Protein AF-A0A9E5MA92-F1 (afdb_monomer)

Solvent-accessible surface area (backbone atoms only — not comparable to full-atom values): 10654 Å² total; per-residue (Å²): 137,89,50,73,67,60,51,50,50,45,48,39,52,67,73,55,72,47,85,94,58,84,74,48,73,71,55,41,49,52,39,47,37,58,28,19,48,68,62,69,54,54,72,69,60,48,54,54,46,32,70,74,36,80,44,74,68,32,51,38,48,42,46,17,34,58,11,20,35,74,45,65,68,28,37,53,52,14,50,45,49,47,77,70,50,82,90,60,53,72,66,50,32,49,21,16,45,58,12,44,65,41,77,94,49,42,86,69,46,65,85,47,52,63,56,49,68,70,42,46,65,57,38,55,75,73,44,55,71,72,60,22,51,53,50,54,67,66,63,49,67,75,76,55,73,48,74,67,52,51,50,51,53,51,50,37,49,70,48,86,39,52,85,44,59,69,67,63,45,48,55,54,50,56,54,47,52,52,45,53,52,52,50,57,48,56,77,70,67,124

Mean predicted aligned error: 3.14 Å

pLDDT: mean 96.28, std 4.54, range [57.25, 98.81]

Sequence (190 aa):
AHTKEQGAEIRNLLDGKFQGLKIDADLRWHLILCLVERGMSSRAEIDAELERDNTLTGALSHERCIAAFPTLEAKEAAFKKATEDESITNWSRLSAIQGYNRPIQRHLHEGFVDRYFDLILETYNTKSYEVSTSIIDLLYPSYLISTQTLAKTDAWLNGPGKDSHPTLRRHILEAKDSLERALRVRAIDK

Foldseek 3Di:
DLDVVVLVVLVCVLVVVDPPDDCDLVNNLVSLLVCQLSVNDDLVVLVVSCVVVVDPVSVLSSLLSQLNHLDLVSLVVLLCCLQPDPPDDLSSNLSSLNSNDDLVSLVSCPVCLVVLLVRLQVLCVPDDPSSSCSSNQSSQSLSPLDPVSLVSLVCSCVPVVVPGDPVSSVSSVVSSVSSVVVNVVVVVVD

Radius of gyration: 18.38 Å; Cα contacts (8 Å, |Δi|>4): 194; chains: 1; bounding box: 41×46×53 Å

Structure (mmCIF, N/CA/C/O backbone):
data_AF-A0A9E5MA92-F1
#
_entry.id   AF-A0A9E5MA92-F1
#
loop_
_atom_site.group_PDB
_atom_site.id
_atom_site.type_symbol
_atom_site.label_atom_id
_atom_site.label_alt_id
_atom_site.label_comp_id
_atom_site.label_asym_id
_atom_site.label_entity_id
_atom_site.label_seq_id
_atom_site.pdbx_PDB_ins_code
_atom_site.Cartn_x
_atom_site.Cartn_y
_atom_site.Cartn_z
_atom_site.occupancy
_atom_site.B_iso_or_equiv
_atom_site.auth_seq_id
_atom_site.auth_comp_id
_atom_site.auth_asym_id
_atom_site.auth_atom_id
_atom_site.pdbx_PDB_model_num
ATOM 1 N N . ALA A 1 1 ? -10.621 -17.092 6.581 1.00 59.62 1 ALA A N 1
ATOM 2 C CA . ALA A 1 1 ? -10.371 -15.863 7.364 1.00 59.62 1 ALA A CA 1
ATOM 3 C C . ALA A 1 1 ? -11.079 -14.709 6.661 1.00 59.62 1 ALA A C 1
ATOM 5 O O . ALA A 1 1 ? -11.164 -14.777 5.444 1.00 59.62 1 ALA A O 1
ATOM 6 N N . HIS A 1 2 ? -11.586 -13.703 7.378 1.00 81.38 2 HIS A N 1
ATOM 7 C CA . HIS A 1 2 ? -12.357 -12.546 6.870 1.00 81.38 2 HIS A CA 1
ATOM 8 C C . HIS A 1 2 ? -13.875 -12.765 6.703 1.00 81.38 2 HIS A C 1
ATOM 10 O O . HIS A 1 2 ? -14.468 -12.276 5.747 1.00 81.38 2 HIS A O 1
ATOM 16 N N . THR A 1 3 ? -14.520 -13.486 7.627 1.00 90.50 3 THR A N 1
ATOM 17 C CA . THR A 1 3 ? -15.993 -13.609 7.620 1.00 90.50 3 THR A CA 1
ATOM 18 C C . THR A 1 3 ? -16.678 -12.367 8.209 1.00 90.50 3 THR A C 1
ATOM 20 O O . THR A 1 3 ? -16.038 -11.559 8.890 1.00 90.50 3 THR A O 1
ATOM 23 N N . LYS A 1 4 ? -17.990 -12.216 7.971 1.00 92.00 4 LYS A N 1
ATOM 24 C CA . LYS A 1 4 ? -18.786 -11.113 8.541 1.00 92.00 4 LYS A CA 1
ATOM 25 C C . LYS A 1 4 ? -18.813 -11.167 10.068 1.00 92.00 4 LYS A C 1
ATOM 27 O O . LYS A 1 4 ? -18.731 -10.127 10.713 1.00 92.00 4 LYS A O 1
ATOM 32 N N . GLU A 1 5 ? -18.860 -12.368 10.636 1.00 94.44 5 GLU A N 1
ATOM 33 C CA . GLU A 1 5 ? -18.849 -12.612 12.081 1.00 94.44 5 GLU A CA 1
ATOM 34 C C . GLU A 1 5 ? -17.530 -12.132 12.693 1.00 94.44 5 GLU A C 1
ATOM 36 O O . GLU A 1 5 ? -17.531 -11.402 13.678 1.00 94.44 5 GLU A O 1
ATOM 41 N N . GLN A 1 6 ? -16.395 -12.438 12.052 1.00 93.50 6 GLN A N 1
ATOM 42 C CA . GLN A 1 6 ? -15.091 -11.928 12.490 1.00 93.50 6 GLN A CA 1
ATOM 43 C C . GLN A 1 6 ? -15.022 -10.395 12.418 1.00 93.50 6 GLN A C 1
ATOM 45 O O . GLN A 1 6 ? -14.416 -9.764 13.279 1.00 93.50 6 GLN A O 1
ATOM 50 N N . GLY A 1 7 ? -15.650 -9.781 11.413 1.00 95.25 7 GLY A N 1
ATOM 51 C CA . GLY A 1 7 ? -15.777 -8.326 11.331 1.00 95.25 7 GLY A CA 1
ATOM 52 C C . GLY A 1 7 ? -16.636 -7.723 12.447 1.00 95.25 7 GLY A C 1
ATOM 53 O O . GLY A 1 7 ? -16.293 -6.670 12.981 1.00 95.25 7 GLY A O 1
ATOM 54 N N . ALA A 1 8 ? -17.710 -8.408 12.848 1.00 95.44 8 ALA A N 1
ATOM 55 C CA . ALA A 1 8 ? -18.528 -8.008 13.991 1.00 95.44 8 ALA A CA 1
ATOM 56 C C . ALA A 1 8 ? -17.744 -8.078 15.314 1.00 95.44 8 ALA A C 1
ATOM 58 O O . ALA A 1 8 ? -17.890 -7.192 16.153 1.00 95.44 8 ALA A O 1
ATOM 59 N N . GLU A 1 9 ? -16.846 -9.052 15.480 1.00 95.88 9 GLU A N 1
ATOM 60 C CA . GLU A 1 9 ? -15.965 -9.097 16.656 1.00 95.88 9 GLU A CA 1
ATOM 61 C C . GLU A 1 9 ? -14.956 -7.942 16.690 1.00 95.88 9 GLU A C 1
ATOM 63 O O . GLU A 1 9 ? -14.737 -7.339 17.740 1.00 95.88 9 GLU A O 1
ATOM 68 N N . ILE A 1 10 ? -14.398 -7.551 15.538 1.00 96.38 10 ILE A N 1
ATOM 69 C CA . ILE A 1 10 ? -13.540 -6.355 15.442 1.00 96.38 10 ILE A CA 1
ATOM 70 C C . ILE A 1 10 ? -14.326 -5.099 15.840 1.00 96.38 10 ILE A C 1
ATOM 72 O O . ILE A 1 10 ? -13.809 -4.237 16.550 1.00 96.38 10 ILE A O 1
ATOM 76 N N . ARG A 1 11 ? -15.598 -5.010 15.434 1.00 96.88 11 ARG A N 1
ATOM 77 C CA . ARG A 1 11 ? -16.495 -3.928 15.852 1.00 96.88 11 ARG A CA 1
ATOM 78 C C . ARG A 1 11 ? -16.720 -3.936 17.366 1.00 96.88 11 ARG A C 1
ATOM 80 O O . ARG A 1 11 ? -16.572 -2.900 17.999 1.00 96.88 11 ARG A O 1
ATOM 87 N N . ASN A 1 12 ? -16.995 -5.100 17.956 1.00 96.19 12 ASN A N 1
ATOM 88 C CA . ASN A 1 12 ? -17.155 -5.240 19.406 1.00 96.19 12 ASN A CA 1
ATOM 89 C C . ASN A 1 12 ? -15.900 -4.797 20.181 1.00 96.19 12 ASN A C 1
ATOM 91 O O . ASN A 1 12 ? -16.028 -4.177 21.239 1.00 96.19 12 ASN A O 1
ATOM 95 N N . LEU A 1 13 ? -14.703 -5.084 19.654 1.00 96.31 13 LEU A N 1
ATOM 96 C CA . LEU A 1 13 ? -13.438 -4.589 20.206 1.00 96.31 13 LEU A CA 1
ATOM 97 C C . LEU A 1 13 ? -13.363 -3.058 20.147 1.00 96.31 13 LEU A C 1
ATOM 99 O O . LEU A 1 13 ? -13.080 -2.431 21.165 1.00 96.31 13 LEU A O 1
ATOM 103 N N . LEU A 1 14 ? -13.660 -2.453 18.992 1.00 96.56 14 LEU A N 1
ATOM 104 C CA . LEU A 1 14 ? -13.622 -0.994 18.808 1.00 96.56 14 LEU A CA 1
ATOM 105 C C . LEU A 1 14 ? -14.617 -0.258 19.720 1.00 96.56 14 LEU A C 1
ATOM 107 O O . LEU A 1 14 ? -14.306 0.815 20.246 1.00 96.56 14 LEU A O 1
ATOM 111 N N . ASP A 1 15 ? -15.787 -0.861 19.926 1.00 95.00 15 ASP A N 1
ATOM 112 C CA . ASP A 1 15 ? -16.856 -0.354 20.788 1.00 95.00 15 ASP A CA 1
ATOM 113 C C . ASP A 1 15 ? -16.550 -0.546 22.289 1.00 95.00 15 ASP A C 1
ATOM 115 O O . ASP A 1 15 ? -17.358 -0.171 23.139 1.00 95.00 15 ASP A O 1
ATOM 119 N N . GLY A 1 16 ? -15.403 -1.142 22.641 1.00 92.69 16 GLY A N 1
ATOM 120 C CA . GLY A 1 16 ? -14.973 -1.325 24.028 1.00 92.69 16 GLY A CA 1
ATOM 121 C C . GLY A 1 16 ? -15.774 -2.377 24.801 1.00 92.69 16 GLY A C 1
ATOM 122 O O . GLY A 1 16 ? -15.838 -2.319 26.027 1.00 92.69 16 GLY A O 1
ATOM 123 N N . LYS A 1 17 ? -16.394 -3.349 24.115 1.00 91.75 17 LYS A N 1
ATOM 124 C CA . LYS A 1 17 ? -17.221 -4.389 24.764 1.00 91.75 17 LYS A CA 1
ATOM 125 C C . LYS A 1 17 ? -16.405 -5.457 25.503 1.00 91.75 17 LYS A C 1
ATOM 127 O O . LYS A 1 17 ? -16.972 -6.244 26.257 1.00 91.75 17 LYS A O 1
ATOM 132 N N . PHE A 1 18 ? -15.088 -5.492 25.304 1.00 90.62 18 PHE A N 1
ATOM 133 C CA . PHE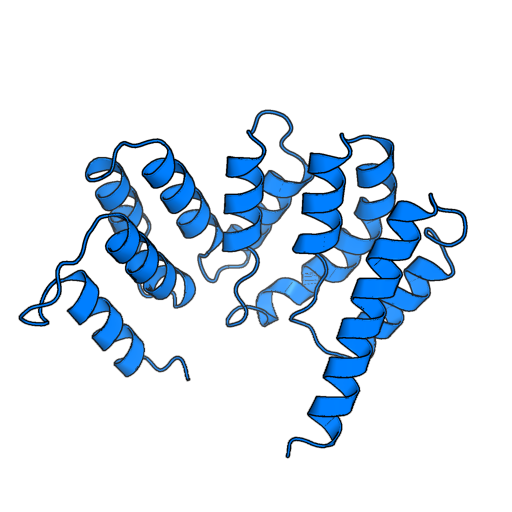 A 1 18 ? -14.190 -6.437 25.963 1.00 90.62 18 PHE A CA 1
ATOM 134 C C . PHE A 1 18 ? -13.657 -5.858 27.273 1.00 90.62 18 PHE A C 1
ATOM 136 O O . PHE A 1 18 ? -12.884 -4.900 27.286 1.00 90.62 18 PHE A O 1
ATOM 143 N N . GLN A 1 19 ? -14.066 -6.460 28.389 1.00 90.56 19 GLN A N 1
ATOM 144 C CA . GLN A 1 19 ? -13.635 -6.029 29.716 1.00 90.56 19 GLN A CA 1
ATOM 145 C C . GLN A 1 19 ? -12.120 -6.194 29.896 1.00 90.56 19 GLN A C 1
ATOM 147 O O . GLN A 1 19 ? -11.541 -7.209 29.516 1.00 90.56 19 GLN A O 1
ATOM 152 N N . GLY A 1 20 ? -11.484 -5.192 30.506 1.00 91.19 20 GLY A N 1
ATOM 153 C CA . GLY A 1 20 ? -10.051 -5.204 30.812 1.00 91.19 20 GLY A CA 1
ATOM 154 C C . GLY A 1 20 ? -9.131 -4.805 29.654 1.00 91.19 20 GLY A C 1
ATOM 155 O O . GLY A 1 20 ? -7.937 -4.625 29.885 1.00 91.19 20 GLY A O 1
ATOM 156 N N . LEU A 1 21 ? -9.657 -4.606 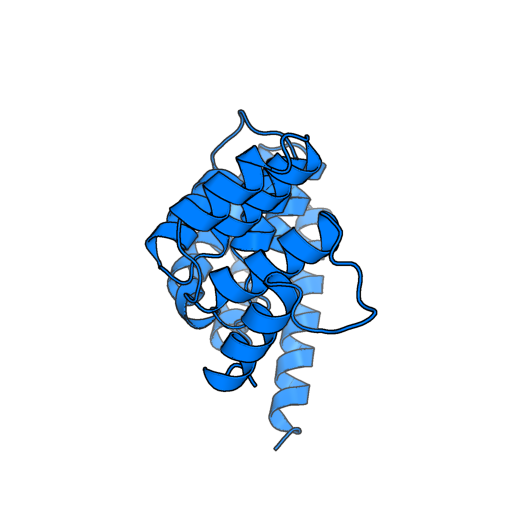28.440 1.00 93.38 21 LEU A N 1
ATOM 157 C CA . LEU A 1 21 ? -8.878 -4.128 27.301 1.00 93.38 21 LEU A CA 1
ATOM 158 C C . LEU A 1 21 ? -9.066 -2.617 27.117 1.00 93.38 21 LEU A C 1
ATOM 160 O O . LEU A 1 21 ? -10.144 -2.145 26.757 1.00 93.38 21 LEU A O 1
ATOM 164 N N . LYS A 1 22 ? -7.999 -1.846 27.340 1.00 93.62 22 LYS A N 1
ATOM 165 C CA . LYS A 1 22 ? -7.979 -0.421 27.000 1.00 93.62 22 LYS A CA 1
ATOM 166 C C . LYS A 1 22 ? -7.773 -0.270 25.493 1.00 93.62 22 LYS A C 1
ATOM 168 O O . LYS A 1 22 ? -6.750 -0.702 24.973 1.00 93.62 22 LYS A O 1
ATOM 173 N N . ILE A 1 23 ? -8.718 0.380 24.819 1.00 95.94 23 ILE A N 1
ATOM 174 C CA . ILE A 1 23 ? -8.607 0.726 23.398 1.00 95.94 23 ILE A CA 1
ATOM 175 C C . ILE A 1 23 ? -8.070 2.159 23.292 1.00 95.94 23 ILE A C 1
ATOM 177 O O . ILE A 1 23 ? -8.838 3.122 23.326 1.00 95.94 23 ILE A O 1
ATOM 181 N N . ASP A 1 24 ? -6.746 2.303 23.260 1.00 95.62 24 ASP A N 1
ATOM 182 C CA . ASP A 1 24 ? -6.083 3.591 23.019 1.00 95.62 24 ASP A CA 1
ATOM 183 C C . ASP A 1 24 ? -6.140 4.008 21.539 1.00 95.62 24 ASP A C 1
ATOM 185 O O . ASP A 1 24 ? -6.621 3.253 20.697 1.00 95.62 24 ASP A O 1
ATOM 189 N N . ALA A 1 25 ? -5.695 5.228 21.225 1.00 96.56 25 ALA A N 1
ATOM 190 C CA . ALA A 1 25 ? -5.808 5.805 19.883 1.00 96.56 25 ALA A CA 1
ATOM 191 C C . ALA A 1 25 ? -5.190 4.911 18.792 1.00 96.56 25 ALA A C 1
ATOM 193 O O . ALA A 1 25 ? -5.833 4.654 17.773 1.00 96.56 25 ALA A O 1
ATOM 194 N N . ASP A 1 26 ? -3.998 4.358 19.034 1.00 96.31 26 ASP A N 1
ATOM 195 C CA . ASP A 1 26 ? -3.317 3.480 18.078 1.00 96.31 26 ASP A CA 1
ATOM 196 C C . ASP A 1 26 ? -4.125 2.200 17.821 1.00 96.31 26 ASP A C 1
ATOM 198 O O . ASP A 1 26 ? -4.328 1.800 16.667 1.00 96.31 26 ASP A O 1
ATOM 202 N N . LEU A 1 27 ? -4.653 1.572 18.881 1.00 97.19 27 LEU A N 1
ATOM 203 C CA . LEU A 1 27 ? -5.498 0.389 18.735 1.00 97.19 27 LEU A CA 1
ATOM 204 C C . LEU A 1 27 ? -6.842 0.721 18.066 1.00 97.19 27 LEU A C 1
ATOM 206 O O . LEU A 1 27 ? -7.322 -0.069 17.251 1.00 97.19 27 LEU A O 1
ATOM 210 N N . ARG A 1 28 ? -7.437 1.890 18.342 1.00 98.12 28 ARG A N 1
ATOM 211 C CA . ARG A 1 28 ? -8.667 2.347 17.668 1.00 98.12 28 ARG A CA 1
ATOM 212 C C . ARG A 1 28 ? -8.454 2.471 16.164 1.00 98.12 28 ARG A C 1
ATOM 214 O O . ARG A 1 28 ? -9.210 1.866 15.403 1.00 98.12 28 ARG A O 1
ATOM 221 N N . TRP A 1 29 ? -7.396 3.158 15.732 1.00 98.56 29 TRP A N 1
ATOM 222 C CA . TRP A 1 29 ? -7.050 3.280 14.312 1.00 98.56 29 TRP A CA 1
ATOM 223 C C . TRP A 1 29 ? -6.762 1.934 13.657 1.00 98.56 29 TRP A C 1
ATOM 225 O O . TRP A 1 29 ? -7.194 1.694 12.528 1.00 98.56 29 TRP A O 1
ATOM 235 N N . HIS A 1 30 ? -6.088 1.022 14.362 1.00 98.06 30 HIS A N 1
ATOM 236 C CA . HIS A 1 30 ? -5.856 -0.330 13.861 1.00 98.06 30 HIS A CA 1
ATOM 237 C C . HIS A 1 30 ? -7.169 -1.095 13.621 1.00 98.06 30 HIS A C 1
ATOM 239 O O . HIS A 1 30 ? -7.353 -1.703 12.561 1.00 98.06 30 HIS A O 1
ATOM 245 N N . LEU A 1 31 ? -8.097 -1.052 14.581 1.00 98.06 31 LEU A N 1
ATOM 246 C CA . LEU A 1 31 ? -9.398 -1.719 14.478 1.00 98.06 31 LEU A CA 1
ATOM 247 C C . LEU A 1 31 ? -10.274 -1.084 13.388 1.00 98.06 31 LEU A C 1
ATOM 249 O O . LEU A 1 31 ? -10.899 -1.810 12.612 1.00 98.06 31 LEU A O 1
ATOM 253 N N . ILE A 1 32 ? -10.264 0.247 13.266 1.00 98.50 32 ILE A N 1
ATOM 254 C CA . ILE A 1 32 ? -10.952 0.967 12.185 1.00 98.50 32 ILE A CA 1
ATOM 255 C C . ILE A 1 32 ? -10.377 0.564 10.833 1.00 98.50 32 ILE A C 1
ATOM 257 O O . ILE A 1 32 ? -11.142 0.165 9.963 1.00 98.50 32 ILE A O 1
ATOM 261 N N . LEU A 1 33 ? -9.053 0.564 10.658 1.00 98.62 33 LEU A N 1
ATOM 262 C CA . LEU A 1 33 ? -8.421 0.115 9.416 1.00 98.62 33 LEU A CA 1
ATOM 263 C C . LEU A 1 33 ? -8.862 -1.307 9.044 1.00 98.62 33 LEU A C 1
ATOM 265 O O . LEU A 1 33 ? -9.179 -1.562 7.882 1.00 98.62 33 LEU A O 1
ATOM 269 N N . CYS A 1 34 ? -8.931 -2.214 10.024 1.00 97.69 34 CYS A N 1
ATOM 270 C CA . CYS A 1 34 ? -9.420 -3.577 9.818 1.00 97.69 34 CYS A CA 1
ATOM 271 C C . CYS A 1 34 ? -10.889 -3.618 9.356 1.00 97.69 34 CYS A C 1
ATOM 273 O O . CYS A 1 34 ? -11.246 -4.441 8.508 1.00 97.69 34 CYS A O 1
ATOM 275 N N . LEU A 1 35 ? -11.752 -2.755 9.892 1.00 98.19 35 LEU A N 1
ATOM 276 C CA . LEU A 1 35 ? -13.149 -2.647 9.461 1.00 98.19 35 LEU A CA 1
ATOM 277 C C . LEU A 1 35 ? -13.260 -2.021 8.067 1.00 98.19 35 LEU A C 1
ATOM 279 O O . LEU A 1 35 ? -13.978 -2.550 7.218 1.00 98.19 35 LEU A O 1
ATOM 283 N N . VAL A 1 36 ? -12.520 -0.941 7.810 1.00 98.38 36 VAL A N 1
ATOM 284 C CA . VAL A 1 36 ? -12.497 -0.234 6.525 1.00 98.38 36 VAL A CA 1
ATOM 285 C C . VAL A 1 36 ? -12.057 -1.164 5.407 1.00 98.38 36 VAL A C 1
ATOM 287 O O . VAL A 1 36 ? -12.768 -1.272 4.413 1.00 98.38 36 VAL A O 1
ATOM 290 N N . GLU A 1 37 ? -10.970 -1.925 5.581 1.00 97.38 37 GLU A N 1
ATOM 291 C CA . GLU A 1 37 ? -10.504 -2.838 4.530 1.00 97.38 37 GLU A CA 1
ATOM 292 C C . GLU A 1 37 ? -11.509 -3.957 4.195 1.00 97.38 37 GLU A C 1
ATOM 294 O O . GLU A 1 37 ? -11.469 -4.533 3.107 1.00 97.38 37 GLU A O 1
ATOM 299 N N . ARG A 1 38 ? -12.425 -4.263 5.120 1.00 96.31 38 ARG A N 1
ATOM 300 C CA . ARG A 1 38 ? -13.509 -5.242 4.942 1.00 96.31 38 ARG A CA 1
ATOM 301 C C . ARG A 1 38 ? -14.799 -4.611 4.409 1.00 96.31 38 ARG A C 1
ATOM 303 O O . ARG A 1 38 ? -15.781 -5.325 4.236 1.00 96.31 38 ARG A O 1
ATOM 310 N N . GLY A 1 39 ? -14.827 -3.295 4.182 1.00 96.69 39 GLY A N 1
ATOM 311 C CA . GLY A 1 39 ? -16.038 -2.562 3.796 1.00 96.69 39 GLY A CA 1
ATOM 312 C C . GLY A 1 39 ? -17.070 -2.471 4.923 1.00 96.69 39 GLY A C 1
ATOM 313 O O . GLY A 1 39 ? -18.257 -2.314 4.666 1.00 96.69 39 GLY A O 1
ATOM 314 N N . MET A 1 40 ? -16.626 -2.611 6.174 1.00 97.38 40 MET A N 1
ATOM 315 C CA . MET A 1 40 ? -17.469 -2.631 7.373 1.00 97.38 40 MET A CA 1
ATOM 316 C C . MET A 1 40 ? -17.338 -1.350 8.200 1.00 97.38 40 MET A C 1
ATOM 318 O O . MET A 1 40 ? -17.636 -1.364 9.390 1.00 97.38 40 MET A O 1
ATOM 322 N N . SER A 1 41 ? -16.872 -0.262 7.588 1.00 97.56 41 SER A N 1
ATOM 323 C CA . SER A 1 41 ? -16.821 1.087 8.154 1.00 97.56 41 SER A CA 1
ATOM 324 C C . SER A 1 41 ? -17.120 2.093 7.046 1.00 97.56 41 SER A C 1
ATOM 326 O O . SER A 1 41 ? -16.904 1.817 5.866 1.00 97.56 41 SER A O 1
ATOM 328 N N . SER A 1 42 ? -17.619 3.258 7.428 1.00 97.94 42 SER A N 1
ATOM 329 C CA . SER A 1 42 ? -18.002 4.352 6.542 1.00 97.94 42 SER A CA 1
ATOM 330 C C . SER A 1 42 ? -17.006 5.505 6.602 1.00 97.94 42 SER A C 1
ATOM 332 O O . SER A 1 42 ? -16.209 5.613 7.533 1.00 97.94 42 SER A O 1
ATOM 334 N N . ARG A 1 43 ? -17.076 6.404 5.613 1.00 97.81 43 ARG A N 1
ATOM 335 C CA . ARG A 1 43 ? -16.268 7.628 5.597 1.00 97.81 43 ARG A CA 1
ATOM 336 C C . ARG A 1 43 ? -16.530 8.500 6.829 1.00 97.81 43 ARG A C 1
ATOM 338 O O . ARG A 1 43 ? -15.580 8.958 7.448 1.00 97.81 43 ARG A O 1
ATOM 345 N N . ALA A 1 44 ? -17.798 8.639 7.214 1.00 98.44 44 ALA A N 1
ATOM 346 C CA . ALA A 1 44 ? -18.205 9.422 8.375 1.00 98.44 44 ALA A CA 1
ATOM 347 C C . ALA A 1 44 ? -17.603 8.894 9.689 1.00 98.44 44 ALA A C 1
ATOM 349 O O . ALA A 1 44 ? -17.199 9.684 10.531 1.00 98.44 44 ALA A O 1
ATOM 350 N N . GLU A 1 45 ? -17.495 7.572 9.860 1.00 97.88 45 GLU A N 1
ATOM 351 C CA . GLU A 1 45 ? -16.860 6.986 11.052 1.00 97.88 45 GLU A CA 1
ATOM 352 C C . GLU A 1 45 ? -15.358 7.283 11.121 1.00 97.88 45 GLU A C 1
ATOM 354 O O . GLU A 1 45 ? -14.837 7.551 12.200 1.00 97.88 45 GLU A O 1
ATOM 359 N N . ILE A 1 46 ? -14.664 7.257 9.979 1.00 98.50 46 ILE A N 1
ATOM 360 C CA . ILE A 1 46 ? -13.228 7.563 9.906 1.00 98.50 46 ILE A CA 1
ATOM 361 C C . ILE A 1 46 ? -12.996 9.055 10.179 1.00 98.50 46 ILE A C 1
ATOM 363 O O . ILE A 1 46 ? -12.084 9.407 10.923 1.00 98.50 46 ILE A O 1
ATOM 367 N N . ASP A 1 47 ? -13.830 9.928 9.604 1.00 98.56 47 ASP A N 1
ATOM 368 C CA . ASP A 1 47 ? -13.763 11.374 9.837 1.00 98.56 47 ASP A CA 1
ATOM 369 C C . ASP A 1 47 ? -14.052 11.705 11.317 1.00 98.56 47 ASP A C 1
ATOM 371 O O . ASP A 1 47 ? -13.321 12.483 11.924 1.00 98.56 47 ASP A O 1
ATOM 375 N N . ALA A 1 48 ? -15.033 11.042 11.941 1.00 98.31 48 ALA A N 1
ATOM 376 C CA . ALA A 1 48 ? -15.326 11.201 13.367 1.00 98.31 48 ALA A CA 1
ATOM 377 C C . ALA A 1 48 ? -14.186 10.708 14.278 1.00 98.31 48 ALA A C 1
ATOM 379 O O . ALA A 1 48 ? -13.960 11.267 15.353 1.00 98.31 48 ALA A O 1
ATOM 380 N N . GLU A 1 49 ? -13.449 9.666 13.879 1.00 98.44 49 GLU A N 1
ATOM 381 C CA . GLU A 1 49 ? -12.258 9.252 14.627 1.00 98.44 49 GLU A CA 1
ATOM 382 C C . GLU A 1 49 ? -11.114 10.262 14.473 1.00 98.44 49 GLU A C 1
ATOM 384 O O . GLU A 1 49 ? -10.419 10.534 15.447 1.00 98.44 49 GLU A O 1
ATOM 389 N N . LEU A 1 50 ? -10.951 10.887 13.303 1.00 98.62 50 LEU A N 1
ATOM 390 C CA . LEU A 1 50 ? -9.977 11.969 13.128 1.00 98.62 50 LEU A CA 1
ATOM 391 C C . LEU A 1 50 ? -10.299 13.182 14.011 1.00 98.62 50 LEU A C 1
ATOM 393 O O . LEU A 1 50 ? -9.394 13.780 14.585 1.00 98.62 50 LEU A O 1
ATOM 397 N N . GLU A 1 51 ? -11.577 13.527 14.168 1.00 98.25 51 GLU A N 1
ATOM 398 C CA . GLU A 1 51 ? -11.992 14.571 15.114 1.00 98.25 51 GLU A CA 1
ATOM 399 C C . GLU A 1 51 ? -11.644 14.202 16.566 1.00 98.25 51 GLU A C 1
ATOM 401 O O . GLU A 1 51 ? -11.275 15.072 17.360 1.00 98.25 51 GLU A O 1
ATOM 406 N N . ARG A 1 52 ? -11.725 12.910 16.916 1.00 97.56 52 ARG A N 1
ATOM 407 C CA . ARG A 1 52 ? -11.340 12.392 18.238 1.00 97.56 52 ARG A CA 1
ATOM 408 C C . ARG A 1 52 ? -9.823 12.403 18.447 1.00 97.56 52 ARG A C 1
ATOM 410 O O . ARG A 1 52 ? -9.377 12.718 19.550 1.00 97.56 52 ARG A O 1
ATOM 417 N N . ASP A 1 53 ? -9.051 12.048 17.426 1.00 98.00 53 ASP A N 1
ATOM 418 C CA . ASP A 1 53 ? -7.588 12.011 17.434 1.00 98.00 53 ASP A CA 1
ATOM 419 C C . ASP A 1 53 ? -7.009 13.006 16.418 1.00 98.00 53 ASP A C 1
ATOM 421 O O . ASP A 1 53 ? -6.479 12.641 15.367 1.00 98.00 53 ASP A O 1
ATOM 425 N N . ASN A 1 54 ? -7.093 14.294 16.758 1.00 97.12 54 ASN A N 1
ATOM 426 C CA . ASN A 1 54 ? -6.567 15.385 15.939 1.00 97.12 54 ASN A CA 1
ATOM 427 C C . ASN A 1 54 ? -5.048 15.569 16.126 1.00 97.12 54 ASN A C 1
ATOM 429 O O . ASN A 1 54 ? -4.551 16.650 16.452 1.00 97.12 54 ASN A O 1
ATOM 433 N N . THR A 1 55 ? -4.305 14.474 15.984 1.00 98.31 55 THR A N 1
ATOM 434 C CA . THR A 1 55 ? -2.841 14.448 16.005 1.00 98.31 55 THR A CA 1
ATOM 435 C C . THR A 1 55 ? -2.294 14.199 14.603 1.00 98.31 55 THR A C 1
ATOM 437 O O . THR A 1 55 ? -3.008 13.776 13.693 1.00 98.31 55 THR A O 1
ATOM 440 N N . LEU A 1 56 ? -0.990 14.419 14.410 1.00 97.62 56 LEU A N 1
ATOM 441 C CA . LEU A 1 56 ? -0.329 14.074 13.148 1.00 97.62 56 LEU A CA 1
ATOM 442 C C . LEU A 1 56 ? -0.463 12.574 12.832 1.00 97.62 56 LEU A C 1
ATOM 444 O O . LEU A 1 56 ? -0.718 12.198 11.691 1.00 97.62 56 LEU A O 1
ATOM 448 N N . THR A 1 57 ? -0.307 11.713 13.838 1.00 97.75 57 THR A N 1
ATOM 449 C CA . THR A 1 57 ? -0.465 10.258 13.702 1.00 97.75 57 THR A CA 1
ATOM 450 C C . THR A 1 57 ? -1.909 9.862 13.405 1.00 97.75 57 THR A C 1
ATOM 452 O O . THR A 1 57 ? -2.126 8.958 12.593 1.00 97.75 57 THR A O 1
ATOM 455 N N . GLY A 1 58 ? -2.886 10.573 13.976 1.00 98.56 58 GLY A N 1
ATOM 456 C CA . GLY A 1 58 ? -4.301 10.420 13.643 1.00 98.56 58 GLY A CA 1
ATOM 457 C C . GLY A 1 58 ? -4.604 10.792 12.193 1.00 98.56 58 GLY A C 1
ATOM 458 O O . GLY A 1 58 ? -5.212 10.006 11.471 1.00 98.56 58 GLY A O 1
ATOM 459 N N . ALA A 1 59 ? -4.072 11.918 11.705 1.00 98.62 59 ALA A N 1
ATOM 460 C CA . ALA A 1 59 ? -4.204 12.323 10.302 1.00 98.62 59 ALA A CA 1
ATOM 461 C C . ALA A 1 59 ? -3.590 11.299 9.327 1.00 98.62 59 ALA A C 1
ATOM 463 O O . ALA A 1 59 ? -4.207 10.944 8.325 1.00 98.62 59 ALA A O 1
ATOM 464 N N . LEU A 1 60 ? -2.406 10.755 9.631 1.00 98.69 60 LEU A N 1
ATOM 465 C CA . LEU A 1 60 ? -1.787 9.699 8.815 1.00 98.69 60 LEU A CA 1
ATOM 466 C C . LEU A 1 60 ? -2.602 8.393 8.835 1.00 98.69 60 LEU A C 1
ATOM 468 O O . LEU A 1 60 ? -2.738 7.716 7.812 1.00 98.69 60 LEU A O 1
ATOM 472 N N . SER A 1 61 ? -3.176 8.043 9.988 1.00 98.81 61 SER A N 1
ATOM 473 C CA . SER A 1 61 ? -4.046 6.870 10.130 1.00 98.81 61 SER A CA 1
ATOM 474 C C . SER A 1 61 ? -5.360 7.035 9.369 1.00 98.81 61 SER A C 1
ATOM 476 O O . SER A 1 61 ? -5.806 6.092 8.707 1.00 98.81 61 SER A O 1
ATOM 478 N N . HIS A 1 62 ? -5.932 8.240 9.385 1.00 98.75 62 HIS A N 1
ATOM 479 C CA . HIS A 1 62 ? -7.078 8.619 8.564 1.00 98.75 62 HIS A CA 1
ATOM 480 C C . HIS A 1 62 ? -6.773 8.423 7.080 1.00 98.75 62 HIS A C 1
ATOM 482 O O . HIS A 1 62 ? -7.474 7.659 6.418 1.00 98.75 62 HIS A O 1
ATOM 488 N N . GLU A 1 63 ? -5.680 8.998 6.569 1.00 98.62 63 GLU A N 1
ATOM 489 C CA . GLU A 1 63 ? -5.289 8.851 5.161 1.00 98.62 63 GLU A CA 1
ATOM 490 C C . GLU A 1 63 ? -5.120 7.385 4.747 1.00 98.62 63 GLU A C 1
ATOM 492 O O . GLU A 1 63 ? -5.575 6.976 3.674 1.00 98.62 63 GLU A O 1
ATOM 497 N N . ARG A 1 64 ? -4.506 6.575 5.619 1.00 98.81 64 ARG A N 1
ATOM 498 C CA . ARG A 1 64 ? -4.374 5.131 5.405 1.00 98.81 64 ARG A CA 1
ATOM 499 C C . ARG A 1 64 ? -5.736 4.448 5.321 1.00 98.81 64 ARG A C 1
ATOM 501 O O . ARG A 1 64 ? -5.928 3.603 4.450 1.00 98.81 64 ARG A O 1
ATOM 508 N N . CYS A 1 65 ? -6.679 4.806 6.193 1.00 98.81 65 CYS A N 1
ATOM 509 C CA . CYS A 1 65 ? -8.043 4.280 6.148 1.00 98.81 65 CYS A CA 1
ATOM 510 C C . CYS A 1 65 ? -8.754 4.688 4.851 1.00 98.81 65 CYS A C 1
ATOM 512 O O . CYS A 1 65 ? -9.340 3.833 4.194 1.00 98.81 65 CYS A O 1
ATOM 514 N N . ILE A 1 66 ? -8.635 5.946 4.412 1.00 98.69 66 ILE A N 1
ATOM 515 C CA . ILE A 1 66 ? -9.222 6.398 3.139 1.00 98.69 66 ILE A CA 1
ATOM 516 C C . ILE A 1 66 ? -8.698 5.576 1.952 1.00 98.69 66 ILE A C 1
ATOM 518 O O . ILE A 1 66 ? -9.479 5.135 1.112 1.00 98.69 66 ILE A O 1
ATOM 522 N N . ALA A 1 67 ? -7.395 5.299 1.900 1.00 98.69 67 ALA A N 1
ATOM 523 C CA . ALA A 1 67 ? -6.802 4.462 0.854 1.00 98.69 67 ALA A CA 1
ATOM 524 C C . ALA A 1 67 ? -7.164 2.960 0.970 1.00 98.69 67 ALA A C 1
ATOM 526 O O . ALA A 1 67 ? -7.023 2.196 0.008 1.00 98.69 67 ALA A O 1
ATOM 527 N N . ALA A 1 68 ? -7.632 2.520 2.143 1.00 98.69 68 ALA A N 1
ATOM 528 C CA . ALA A 1 68 ? -7.952 1.126 2.439 1.00 98.69 68 ALA A CA 1
ATOM 529 C C . ALA A 1 68 ? -9.387 0.713 2.100 1.00 98.69 68 ALA A C 1
ATOM 531 O O . ALA A 1 68 ? -9.691 -0.475 2.220 1.00 98.69 68 ALA A O 1
ATOM 532 N N . PHE A 1 69 ? -10.260 1.625 1.662 1.00 98.62 69 PHE A N 1
ATOM 533 C CA . PHE A 1 69 ? -11.595 1.235 1.200 1.00 98.62 69 PHE A CA 1
ATOM 534 C C . PHE A 1 69 ? -11.506 0.164 0.089 1.00 98.62 69 PHE A C 1
ATOM 536 O O . PHE A 1 69 ? -10.652 0.267 -0.797 1.00 98.62 69 PHE A O 1
ATOM 543 N N . PRO A 1 70 ? -12.363 -0.878 0.116 1.00 97.62 70 PRO A N 1
ATOM 544 C CA . PRO A 1 70 ? -12.309 -2.004 -0.815 1.00 97.62 70 PRO A CA 1
ATOM 545 C C . PRO A 1 70 ? -13.008 -1.670 -2.139 1.00 97.62 70 PRO A C 1
ATOM 547 O O . PRO A 1 70 ? -13.863 -2.422 -2.602 1.00 97.62 70 PRO A O 1
ATOM 550 N N . THR A 1 71 ? -12.683 -0.524 -2.733 1.00 98.12 71 THR A N 1
ATOM 551 C CA . THR A 1 71 ? -13.250 -0.089 -4.013 1.00 98.12 71 THR A CA 1
ATOM 552 C C . THR A 1 71 ? -12.139 0.294 -4.979 1.00 98.12 71 THR A C 1
ATOM 554 O O . THR A 1 71 ? -11.051 0.697 -4.559 1.00 98.12 71 THR A O 1
ATOM 557 N N . LEU A 1 72 ? -12.397 0.157 -6.281 1.00 98.12 72 LEU A N 1
ATOM 558 C CA . LEU A 1 72 ? -11.415 0.510 -7.304 1.00 98.12 72 LEU A CA 1
ATOM 559 C C . LEU A 1 72 ? -11.085 2.007 -7.253 1.00 98.12 72 LEU A C 1
ATOM 561 O O . LEU A 1 72 ? -9.927 2.382 -7.379 1.00 98.12 72 LEU A O 1
ATOM 565 N N . GLU A 1 73 ? -12.075 2.854 -6.971 1.00 98.31 73 GLU A N 1
ATOM 566 C CA . GLU A 1 73 ? -11.914 4.306 -6.859 1.00 98.31 73 GLU A CA 1
ATOM 567 C C . GLU A 1 73 ? -10.935 4.679 -5.741 1.00 98.31 73 GLU A C 1
ATOM 569 O O . GLU A 1 73 ? -10.091 5.557 -5.921 1.00 98.31 73 GLU A O 1
ATOM 574 N N . ALA A 1 74 ? -11.001 3.988 -4.597 1.00 98.50 74 ALA A N 1
ATOM 575 C CA . ALA A 1 74 ? -10.058 4.197 -3.503 1.00 98.50 74 ALA A CA 1
ATOM 576 C C . ALA A 1 74 ? -8.635 3.767 -3.889 1.00 98.50 74 ALA A C 1
ATOM 578 O O . ALA A 1 74 ? -7.671 4.449 -3.536 1.00 98.5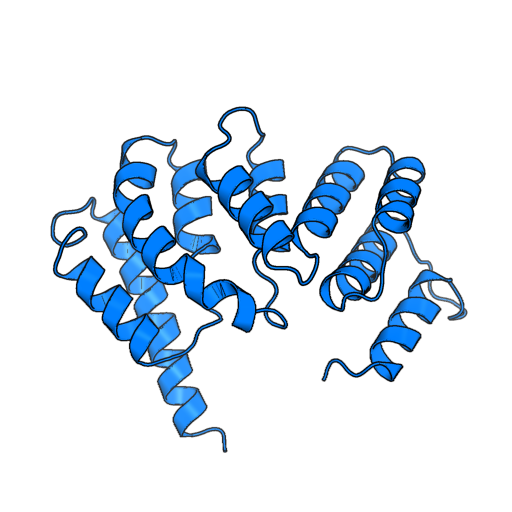0 74 ALA A O 1
ATOM 579 N N . LYS A 1 75 ? -8.491 2.673 -4.653 1.00 98.56 75 LYS A N 1
ATOM 580 C CA . LYS A 1 75 ? -7.188 2.225 -5.169 1.00 98.56 75 LYS A CA 1
ATOM 581 C C . LYS A 1 75 ? -6.607 3.187 -6.186 1.00 98.56 75 LYS A C 1
ATOM 583 O O . LYS A 1 75 ? -5.434 3.525 -6.067 1.00 98.56 75 LYS A O 1
ATOM 588 N N . GLU A 1 76 ? -7.422 3.688 -7.106 1.00 98.44 76 GLU A N 1
ATOM 589 C CA . GLU A 1 76 ? -7.020 4.713 -8.069 1.00 98.44 76 GLU A CA 1
ATOM 590 C C . GLU A 1 76 ? -6.541 5.983 -7.369 1.00 98.44 76 GLU A C 1
ATOM 592 O O . GLU A 1 76 ? -5.442 6.468 -7.638 1.00 98.44 76 GLU A O 1
ATOM 597 N N . ALA A 1 77 ? -7.329 6.490 -6.417 1.00 98.56 77 ALA A N 1
ATOM 598 C CA . ALA A 1 77 ? -6.978 7.688 -5.668 1.00 98.56 77 ALA A CA 1
ATOM 599 C C . ALA A 1 77 ? -5.682 7.503 -4.862 1.00 98.56 77 ALA A C 1
ATOM 601 O O . ALA A 1 77 ? -4.824 8.385 -4.867 1.00 98.56 77 ALA A O 1
ATOM 602 N N . ALA A 1 78 ? -5.518 6.357 -4.195 1.00 98.56 78 ALA A N 1
ATOM 603 C CA . ALA A 1 78 ? -4.329 6.061 -3.403 1.00 98.56 78 ALA A CA 1
ATOM 604 C C . ALA A 1 78 ? -3.077 5.872 -4.269 1.00 98.56 78 ALA A C 1
ATOM 606 O O . ALA A 1 78 ? -2.022 6.404 -3.924 1.00 98.56 78 ALA A O 1
ATOM 607 N N . PHE A 1 79 ? -3.194 5.160 -5.395 1.00 98.44 79 PHE A N 1
ATOM 608 C CA . PHE A 1 79 ? -2.102 4.973 -6.349 1.00 98.44 79 PHE A CA 1
ATOM 609 C C . PHE A 1 79 ? -1.654 6.322 -6.911 1.00 98.44 79 PHE A C 1
ATOM 611 O O . PHE A 1 79 ? -0.489 6.677 -6.769 1.00 98.44 79 PHE A O 1
ATOM 618 N N . LYS A 1 80 ? -2.600 7.125 -7.419 1.00 98.25 80 LYS A N 1
ATOM 619 C CA . LYS A 1 80 ? -2.335 8.473 -7.930 1.00 98.25 80 LYS A CA 1
ATOM 620 C C . LYS A 1 80 ? -1.675 9.368 -6.883 1.00 98.25 80 LYS A C 1
ATOM 622 O O . LYS A 1 80 ? -0.646 9.976 -7.162 1.00 98.25 80 LYS A O 1
ATOM 627 N N . LYS A 1 81 ? -2.226 9.427 -5.664 1.00 98.12 81 LYS A N 1
ATOM 628 C CA . LYS A 1 81 ? -1.629 10.199 -4.562 1.00 98.12 81 LYS A CA 1
ATOM 629 C C . LYS A 1 81 ? -0.196 9.740 -4.288 1.00 98.12 81 LYS A C 1
ATOM 631 O O . LYS A 1 81 ? 0.680 10.566 -4.073 1.00 98.12 81 LYS A O 1
ATOM 636 N N . ALA A 1 82 ? 0.059 8.434 -4.312 1.00 97.69 82 ALA A N 1
ATOM 637 C CA . ALA A 1 82 ? 1.386 7.905 -4.037 1.00 97.69 82 ALA A CA 1
ATOM 638 C C . ALA A 1 82 ? 2.416 8.214 -5.138 1.00 97.69 82 ALA A C 1
ATOM 640 O O . ALA A 1 82 ? 3.584 8.441 -4.818 1.00 97.69 82 ALA A O 1
ATOM 641 N N . THR A 1 83 ? 2.004 8.201 -6.409 1.00 97.38 83 THR A N 1
ATOM 642 C CA . THR A 1 83 ? 2.917 8.260 -7.563 1.00 97.38 83 THR A CA 1
ATOM 643 C C . THR A 1 83 ? 3.027 9.638 -8.210 1.00 97.38 83 THR A C 1
ATOM 645 O O . THR A 1 83 ? 4.064 9.939 -8.803 1.00 97.38 83 THR A O 1
ATOM 648 N N . GLU A 1 84 ? 1.991 10.471 -8.114 1.00 96.00 84 GLU A N 1
ATOM 649 C CA . GLU A 1 84 ? 1.877 11.736 -8.859 1.00 96.00 84 GLU A CA 1
ATOM 650 C C . GLU A 1 84 ? 1.862 12.983 -7.963 1.00 96.00 84 GLU A C 1
ATOM 652 O O . GLU A 1 84 ? 2.190 14.069 -8.438 1.00 96.00 84 GLU A O 1
ATOM 657 N N . ASP A 1 85 ? 1.482 12.867 -6.686 1.00 96.19 85 ASP A N 1
ATOM 658 C CA . ASP A 1 85 ? 1.399 14.025 -5.791 1.00 96.19 85 ASP A CA 1
ATOM 659 C C . ASP A 1 85 ? 2.760 14.334 -5.145 1.00 96.19 85 ASP A C 1
ATOM 661 O O . ASP A 1 85 ? 3.244 13.624 -4.260 1.00 96.19 85 ASP A O 1
ATOM 665 N N . GLU A 1 86 ? 3.385 15.422 -5.591 1.00 93.94 86 GLU A N 1
ATOM 666 C CA . GLU A 1 86 ? 4.658 15.917 -5.053 1.00 93.94 86 GLU A CA 1
ATOM 667 C C . GLU A 1 86 ? 4.486 16.876 -3.865 1.00 93.94 86 GLU A C 1
ATOM 669 O O . GLU A 1 86 ? 5.471 17.262 -3.238 1.00 93.94 86 GLU A O 1
ATOM 674 N N . SER A 1 87 ? 3.252 17.269 -3.530 1.00 95.38 87 SER A N 1
ATOM 675 C CA . SER A 1 87 ? 2.980 18.205 -2.430 1.00 95.38 87 SER A CA 1
ATOM 676 C C . SER A 1 87 ? 2.906 17.530 -1.054 1.00 95.38 87 SER A C 1
ATOM 678 O O . SER A 1 87 ? 2.908 18.209 -0.025 1.00 95.38 87 SER A O 1
ATOM 680 N N . ILE A 1 88 ? 2.856 16.195 -1.020 1.00 96.00 88 ILE A N 1
ATOM 681 C CA . ILE A 1 88 ? 2.672 15.413 0.205 1.00 96.00 88 ILE A CA 1
ATOM 682 C C . ILE A 1 88 ? 3.995 15.042 0.874 1.00 96.00 88 ILE A C 1
ATOM 684 O O . ILE A 1 88 ? 5.043 14.886 0.246 1.00 96.00 88 ILE A O 1
ATOM 688 N N . THR A 1 89 ? 3.929 14.811 2.184 1.00 96.50 89 THR A N 1
ATOM 689 C CA . THR A 1 89 ? 5.061 14.281 2.950 1.00 96.50 89 THR A CA 1
ATOM 690 C C . THR A 1 89 ? 5.320 12.807 2.621 1.00 96.50 89 THR A C 1
ATOM 692 O O . THR A 1 89 ? 4.418 12.071 2.211 1.00 96.50 89 THR A O 1
ATOM 695 N N . ASN A 1 90 ? 6.537 12.326 2.893 1.00 95.31 90 ASN A N 1
ATOM 696 C CA . ASN A 1 90 ? 6.864 10.901 2.746 1.00 95.31 90 ASN A CA 1
ATOM 697 C C . ASN A 1 90 ? 5.974 10.007 3.627 1.00 95.31 90 ASN A C 1
ATOM 699 O O . ASN A 1 90 ? 5.561 8.934 3.193 1.00 95.31 90 ASN A O 1
ATOM 703 N N . TRP A 1 91 ? 5.601 10.472 4.823 1.00 97.00 91 TRP A N 1
ATOM 704 C CA . TRP A 1 91 ? 4.679 9.760 5.713 1.00 97.00 91 TRP A CA 1
ATOM 705 C C . TRP A 1 91 ? 3.260 9.656 5.147 1.00 97.00 91 TRP A C 1
ATOM 707 O O . TRP A 1 91 ? 2.623 8.608 5.271 1.00 97.00 91 TRP A O 1
ATOM 717 N N . SER A 1 92 ? 2.774 10.715 4.496 1.00 98.06 92 SER A N 1
ATOM 718 C CA . SER A 1 92 ? 1.479 10.708 3.807 1.00 98.06 92 SER A CA 1
ATOM 719 C C . SER A 1 92 ? 1.496 9.747 2.615 1.00 98.06 92 SER A C 1
ATOM 721 O O . SER A 1 92 ? 0.610 8.899 2.481 1.00 98.06 92 SER A O 1
ATOM 723 N N . ARG A 1 93 ? 2.568 9.781 1.809 1.00 97.88 93 ARG A N 1
ATOM 724 C CA . ARG A 1 93 ? 2.780 8.829 0.708 1.00 97.88 93 ARG A CA 1
ATOM 725 C C . ARG A 1 93 ? 2.773 7.387 1.207 1.00 97.88 93 ARG A C 1
ATOM 727 O O . ARG A 1 93 ? 2.055 6.548 0.669 1.00 97.88 93 ARG A O 1
ATOM 734 N N . LEU A 1 94 ? 3.521 7.108 2.273 1.00 97.44 94 LEU A N 1
ATOM 735 C CA . LEU A 1 94 ? 3.571 5.787 2.891 1.00 97.44 94 LEU A CA 1
ATOM 736 C C . LEU A 1 94 ? 2.191 5.347 3.400 1.00 97.44 94 LEU A C 1
ATOM 738 O O . LEU A 1 94 ? 1.809 4.192 3.221 1.00 97.44 94 LEU A O 1
ATOM 742 N N . SER A 1 95 ? 1.418 6.259 3.991 1.00 98.50 95 SER A N 1
ATOM 743 C CA . SER A 1 95 ? 0.060 5.972 4.467 1.00 98.50 95 SER A CA 1
ATOM 744 C C . SER A 1 95 ? -0.887 5.622 3.318 1.00 98.50 95 SER A C 1
ATOM 746 O O . SER A 1 95 ? -1.608 4.626 3.415 1.00 98.50 95 SER A O 1
ATOM 748 N N . ALA A 1 96 ? -0.812 6.348 2.197 1.00 98.56 96 ALA A N 1
ATOM 749 C CA . ALA A 1 96 ? -1.555 6.026 0.979 1.00 98.56 96 ALA A CA 1
ATOM 750 C C . ALA A 1 96 ? -1.174 4.643 0.421 1.00 98.56 96 ALA A C 1
ATOM 752 O O . ALA A 1 96 ? -2.052 3.819 0.171 1.00 98.56 96 ALA A O 1
ATOM 753 N N . ILE A 1 97 ? 0.125 4.343 0.309 1.00 98.25 97 ILE A N 1
ATOM 754 C CA . ILE A 1 97 ? 0.630 3.046 -0.171 1.00 98.25 97 ILE A CA 1
ATOM 755 C C . ILE A 1 97 ? 0.185 1.891 0.742 1.00 98.25 97 ILE A C 1
ATOM 757 O O . ILE A 1 97 ? -0.225 0.833 0.264 1.00 98.25 97 ILE A O 1
ATOM 761 N N . GLN A 1 98 ? 0.243 2.067 2.063 1.00 97.75 98 GLN A N 1
ATOM 762 C CA . GLN A 1 98 ? -0.154 1.032 3.026 1.00 97.75 98 GLN A CA 1
ATOM 763 C C . GLN A 1 98 ? -1.670 0.791 3.051 1.00 97.75 98 GLN A C 1
ATOM 765 O O . GLN A 1 98 ? -2.112 -0.333 3.306 1.00 97.75 98 GLN A O 1
ATOM 770 N N . GLY A 1 99 ? -2.467 1.830 2.788 1.00 98.19 99 GLY A N 1
ATOM 771 C CA . GLY A 1 99 ? -3.905 1.694 2.582 1.00 98.19 99 GLY A CA 1
ATOM 772 C C . GLY A 1 99 ? -4.231 1.047 1.235 1.00 98.19 99 GLY A C 1
ATOM 773 O O . GLY A 1 99 ? -5.080 0.166 1.172 1.00 98.19 99 GLY A O 1
ATOM 774 N N . TYR A 1 100 ? -3.506 1.391 0.170 1.00 98.19 100 TYR A N 1
ATOM 775 C CA . TYR A 1 100 ? -3.618 0.736 -1.134 1.00 98.19 100 TYR A CA 1
ATOM 776 C C . TYR A 1 100 ? -3.347 -0.775 -1.011 1.00 98.19 100 TYR A C 1
ATOM 778 O O . TYR A 1 100 ? -4.203 -1.586 -1.362 1.00 98.19 100 TYR A O 1
ATOM 786 N N . ASN A 1 101 ? -2.228 -1.160 -0.394 1.00 96.12 101 ASN A N 1
ATOM 787 C CA . ASN A 1 101 ? -1.751 -2.542 -0.302 1.00 96.12 101 ASN A CA 1
ATOM 788 C C . ASN A 1 101 ? -2.449 -3.403 0.763 1.00 96.12 101 ASN A C 1
ATOM 790 O O . ASN A 1 101 ? -1.819 -3.885 1.709 1.00 96.12 101 ASN A O 1
ATOM 794 N N . ARG A 1 102 ? -3.751 -3.665 0.598 1.00 96.25 102 ARG A N 1
ATOM 795 C CA . ARG A 1 102 ? -4.480 -4.617 1.456 1.00 96.25 102 ARG A CA 1
ATOM 796 C C . ARG A 1 102 ? -4.488 -6.025 0.842 1.00 96.25 102 ARG A C 1
ATOM 798 O O . ARG A 1 102 ? -5.094 -6.216 -0.213 1.00 96.25 102 ARG A O 1
ATOM 805 N N . PRO A 1 103 ? -3.917 -7.054 1.501 1.00 94.00 103 PRO A N 1
ATOM 806 C CA . PRO A 1 103 ? -3.842 -8.415 0.945 1.00 94.00 103 PRO A CA 1
ATOM 807 C C . PRO A 1 103 ? -5.205 -9.037 0.603 1.00 94.00 103 PRO A C 1
ATOM 809 O O . PRO A 1 103 ? -5.338 -9.824 -0.342 1.00 94.00 103 PRO A O 1
ATOM 812 N N . ILE A 1 104 ? -6.237 -8.689 1.377 1.00 94.56 104 ILE A N 1
ATOM 813 C CA . ILE A 1 104 ? -7.604 -9.196 1.190 1.00 94.56 104 ILE A CA 1
ATOM 814 C C . ILE A 1 104 ? -8.277 -8.599 -0.054 1.00 94.56 104 ILE A C 1
ATOM 816 O O . ILE A 1 104 ? -9.217 -9.180 -0.588 1.00 94.56 104 ILE A O 1
ATOM 820 N N . GLN A 1 105 ? -7.749 -7.480 -0.556 1.00 95.62 105 GLN A N 1
ATOM 821 C CA . GLN A 1 105 ? -8.263 -6.730 -1.701 1.00 95.62 105 GLN A CA 1
ATOM 822 C C . GLN A 1 105 ? -7.411 -6.923 -2.960 1.00 95.62 105 GLN A C 1
ATOM 824 O O . GLN A 1 105 ? -7.623 -6.232 -3.946 1.00 95.62 105 GLN A O 1
ATOM 829 N N . ARG A 1 106 ? -6.473 -7.881 -2.962 1.00 94.50 106 ARG A N 1
ATOM 830 C CA . ARG A 1 106 ? -5.535 -8.122 -4.075 1.00 94.50 106 ARG A CA 1
ATOM 831 C C . ARG A 1 106 ? -6.191 -8.222 -5.460 1.00 94.50 106 ARG A C 1
ATOM 833 O O . ARG A 1 106 ? -5.570 -7.838 -6.437 1.00 94.50 106 ARG A O 1
ATOM 840 N N . HIS A 1 107 ? -7.437 -8.691 -5.540 1.00 93.88 107 HIS A N 1
ATOM 841 C CA . HIS A 1 107 ? -8.206 -8.775 -6.786 1.00 93.88 107 HIS A CA 1
ATOM 842 C C . HIS A 1 107 ? -8.455 -7.403 -7.445 1.00 93.88 107 HIS A C 1
ATOM 844 O O . HIS A 1 107 ? -8.653 -7.335 -8.649 1.00 93.88 107 HIS A O 1
ATOM 850 N N . LEU A 1 108 ? -8.400 -6.305 -6.684 1.00 97.06 108 LEU A N 1
ATOM 851 C CA . LEU A 1 108 ? -8.519 -4.940 -7.205 1.00 97.06 108 LEU A CA 1
ATOM 852 C C . LEU A 1 108 ? -7.217 -4.422 -7.834 1.00 97.06 108 LEU A C 1
ATOM 854 O O . LEU A 1 108 ? -7.225 -3.362 -8.449 1.00 97.06 108 LEU A O 1
ATOM 858 N N . HIS A 1 109 ? -6.090 -5.121 -7.663 1.00 95.62 109 HIS A N 1
ATOM 859 C CA . HIS A 1 109 ? -4.773 -4.609 -8.060 1.00 95.62 109 HIS A CA 1
ATOM 860 C C . HIS A 1 109 ? -4.357 -5.028 -9.478 1.00 95.62 109 HIS A C 1
ATOM 862 O O . HIS A 1 109 ? -3.349 -4.538 -9.980 1.00 95.62 109 HIS A O 1
ATOM 868 N N . GLU A 1 110 ? -5.101 -5.922 -10.138 1.00 93.12 110 GLU A N 1
ATOM 869 C CA . GLU A 1 110 ? -4.718 -6.481 -11.446 1.00 93.12 110 GLU A CA 1
ATOM 870 C C . GLU A 1 110 ? -4.505 -5.389 -12.508 1.00 93.12 110 GLU A C 1
ATOM 872 O O . GLU A 1 110 ? -3.507 -5.418 -13.230 1.00 93.12 110 GLU A O 1
ATOM 877 N N . GLY A 1 111 ? -5.370 -4.367 -12.528 1.00 93.69 111 GLY A N 1
ATOM 878 C CA . GLY A 1 111 ? -5.276 -3.223 -13.446 1.00 93.69 111 GLY A CA 1
ATOM 879 C C . GLY A 1 111 ? -4.114 -2.256 -13.174 1.00 93.69 111 GLY A C 1
ATOM 880 O O . GLY A 1 111 ? -3.840 -1.381 -13.992 1.00 93.69 111 GLY A O 1
ATOM 881 N N . PHE A 1 112 ? -3.408 -2.407 -12.053 1.00 97.62 112 PHE A N 1
ATOM 882 C CA . PHE A 1 112 ? -2.280 -1.550 -11.677 1.00 97.62 112 PHE A CA 1
ATOM 883 C C . PHE A 1 112 ? -0.923 -2.172 -12.007 1.00 97.62 112 PHE A C 1
ATOM 885 O O . PHE A 1 112 ? 0.089 -1.482 -11.938 1.00 97.62 112 PHE A O 1
ATOM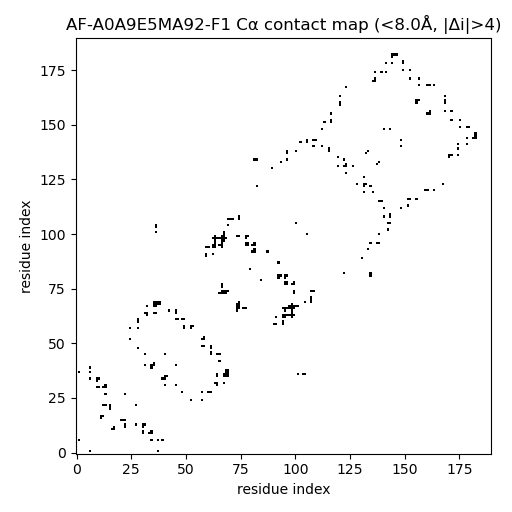 892 N N . VAL A 1 113 ? -0.879 -3.458 -12.375 1.00 97.50 113 VAL A N 1
ATOM 893 C CA . VAL A 1 113 ? 0.389 -4.165 -12.610 1.00 97.50 113 VAL A CA 1
ATOM 894 C C . VAL A 1 113 ? 1.163 -3.553 -13.776 1.00 97.50 113 VAL A C 1
ATOM 896 O O . VAL A 1 113 ? 2.355 -3.297 -13.637 1.00 97.50 113 VAL A O 1
ATOM 899 N N . ASP A 1 114 ? 0.500 -3.292 -14.904 1.00 97.50 114 ASP A N 1
ATOM 900 C CA . ASP A 1 114 ? 1.165 -2.674 -16.061 1.00 97.50 114 ASP A CA 1
ATOM 901 C C . ASP A 1 114 ? 1.583 -1.237 -15.745 1.00 97.50 114 ASP A C 1
ATOM 903 O O . ASP A 1 114 ? 2.739 -0.875 -15.935 1.00 97.50 114 ASP A O 1
ATOM 907 N N . ARG A 1 115 ? 0.695 -0.471 -15.101 1.00 97.81 115 ARG A N 1
ATOM 908 C CA . ARG A 1 115 ? 0.975 0.904 -14.659 1.00 97.81 115 ARG A CA 1
ATOM 909 C C . ARG A 1 115 ? 2.189 0.990 -13.734 1.00 97.81 115 ARG A C 1
ATOM 911 O O . ARG A 1 115 ? 2.968 1.930 -13.844 1.00 97.81 115 ARG A O 1
ATOM 918 N N . TYR A 1 116 ? 2.361 0.021 -12.835 1.00 98.25 116 TYR A N 1
ATOM 919 C CA . TYR A 1 116 ? 3.550 -0.076 -11.990 1.00 98.25 116 TYR A CA 1
ATOM 920 C C . TYR A 1 116 ? 4.823 -0.232 -12.836 1.00 98.25 116 TYR A C 1
ATOM 922 O O . TYR A 1 116 ? 5.773 0.524 -12.654 1.00 98.25 116 TYR A O 1
ATOM 930 N N . PHE A 1 117 ? 4.854 -1.172 -13.784 1.00 98.19 117 PHE A N 1
ATOM 931 C CA . PHE A 1 117 ? 6.046 -1.386 -14.612 1.00 98.19 117 PHE A CA 1
ATOM 932 C C . PHE A 1 117 ? 6.330 -0.227 -15.576 1.00 98.19 117 PHE A C 1
ATOM 934 O O . PHE A 1 117 ? 7.501 0.056 -15.847 1.00 98.19 117 PHE A O 1
ATOM 941 N N . ASP A 1 118 ? 5.292 0.472 -16.033 1.00 97.81 118 ASP A N 1
ATOM 942 C CA . ASP A 1 118 ? 5.427 1.656 -16.882 1.00 97.81 118 ASP A CA 1
ATOM 943 C C . ASP A 1 118 ? 6.059 2.840 -16.123 1.00 97.81 118 ASP A C 1
ATOM 945 O O . ASP A 1 118 ? 6.874 3.566 -16.692 1.00 97.81 118 ASP A O 1
ATOM 949 N N . LEU A 1 119 ? 5.756 3.019 -14.826 1.00 96.94 119 LEU A N 1
ATOM 950 C CA . LEU A 1 119 ? 6.208 4.197 -14.064 1.00 96.94 119 LEU A CA 1
ATOM 951 C C . LEU A 1 119 ? 7.580 4.058 -13.391 1.00 96.94 119 LEU A C 1
ATOM 953 O O . LEU A 1 119 ? 8.195 5.075 -13.055 1.00 96.94 119 LEU A O 1
ATOM 957 N N . ILE A 1 120 ? 8.065 2.838 -13.119 1.00 96.75 120 ILE A N 1
ATOM 958 C CA . ILE A 1 120 ? 9.213 2.651 -12.208 1.00 96.75 120 ILE A CA 1
ATOM 959 C C . ILE A 1 120 ? 10.515 3.285 -12.706 1.00 96.75 120 ILE A C 1
ATOM 961 O O . ILE A 1 120 ? 11.261 3.848 -11.902 1.00 96.75 120 ILE A O 1
ATOM 965 N N . LEU A 1 121 ? 10.785 3.234 -14.015 1.00 97.44 121 LEU A N 1
ATOM 966 C CA . LEU A 1 121 ? 12.019 3.789 -14.574 1.00 97.44 121 LEU A CA 1
ATOM 967 C C . LEU A 1 121 ? 12.041 5.318 -14.454 1.00 97.44 121 LEU A C 1
ATOM 969 O O . LEU A 1 121 ? 13.024 5.888 -13.984 1.00 97.44 121 LEU A O 1
ATOM 973 N N . GLU A 1 122 ? 10.947 5.978 -14.834 1.00 97.31 122 GLU A N 1
ATOM 974 C CA . GLU A 1 122 ? 10.807 7.429 -14.697 1.00 97.31 122 GLU A CA 1
ATOM 975 C C . GLU A 1 122 ? 10.846 7.852 -13.226 1.00 97.31 122 GLU A C 1
ATOM 977 O O . GLU A 1 122 ? 11.572 8.777 -12.863 1.00 97.31 122 GLU A O 1
ATOM 982 N N . THR A 1 123 ? 10.128 7.132 -12.362 1.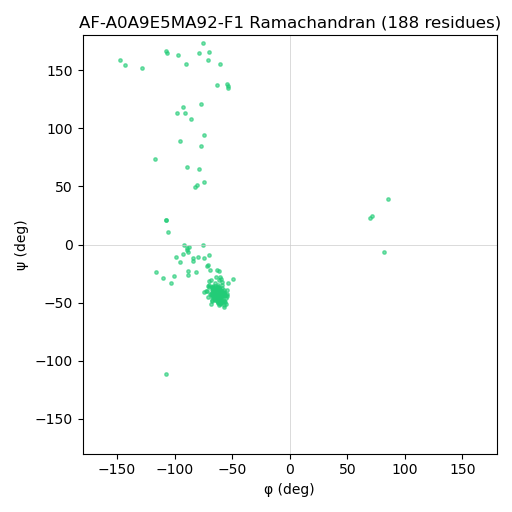00 97.31 123 THR A N 1
ATOM 983 C CA . THR A 1 123 ? 10.077 7.401 -10.920 1.00 97.31 123 THR A CA 1
AT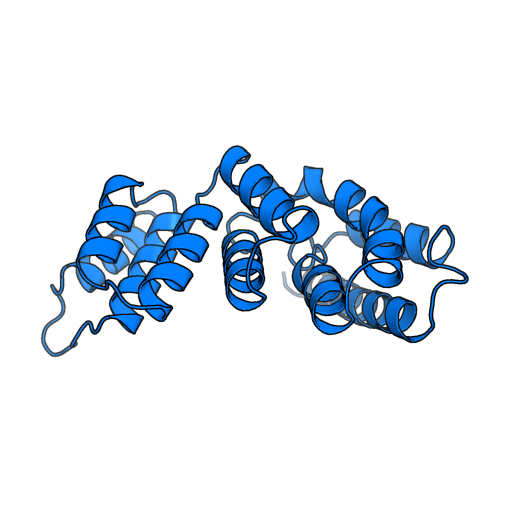OM 984 C C . THR A 1 123 ? 11.465 7.380 -10.290 1.00 97.31 123 THR A C 1
ATOM 986 O O . THR A 1 123 ? 11.801 8.276 -9.517 1.00 97.31 123 THR A O 1
ATOM 989 N N . TYR A 1 124 ? 12.291 6.390 -10.633 1.00 97.69 124 TYR A N 1
ATOM 990 C CA . TYR A 1 124 ? 13.657 6.303 -10.123 1.00 97.69 124 TYR A CA 1
ATOM 991 C C . TYR A 1 124 ? 14.546 7.454 -10.607 1.00 97.69 124 TYR A C 1
ATOM 993 O O . TYR A 1 124 ? 15.380 7.947 -9.853 1.00 97.69 124 TYR A O 1
ATOM 1001 N N . ASN A 1 125 ? 14.370 7.879 -11.860 1.00 96.69 125 ASN A N 1
ATOM 1002 C CA . ASN A 1 125 ? 15.220 8.893 -12.482 1.00 96.69 125 ASN A CA 1
ATOM 1003 C C . ASN A 1 125 ? 14.838 10.329 -12.100 1.00 96.69 125 ASN A C 1
ATOM 1005 O O . ASN A 1 125 ? 15.676 11.223 -12.202 1.00 96.69 125 ASN A O 1
ATOM 1009 N N . THR A 1 1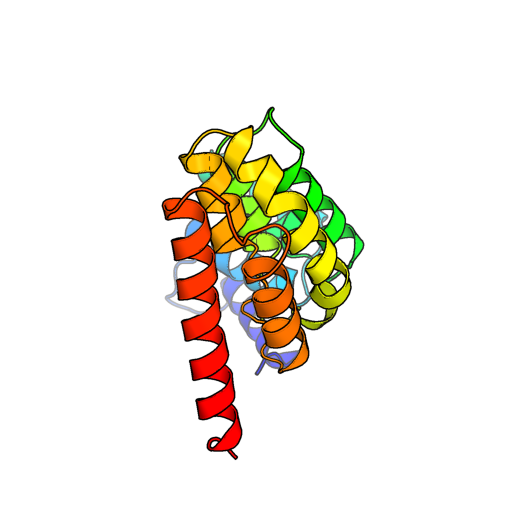26 ? 13.586 10.565 -11.702 1.00 95.88 126 THR A N 1
ATOM 1010 C CA . THR A 1 126 ? 13.052 11.921 -11.484 1.00 95.88 126 THR A CA 1
ATOM 1011 C C . THR A 1 126 ? 12.800 12.259 -10.019 1.00 95.88 126 THR A C 1
ATOM 1013 O O . THR A 1 126 ? 12.899 13.428 -9.648 1.00 95.88 126 THR A O 1
ATOM 1016 N N . LYS A 1 127 ? 12.495 11.270 -9.169 1.00 95.31 127 LYS A N 1
ATOM 1017 C CA . LYS A 1 127 ? 12.180 11.501 -7.752 1.00 95.31 127 LYS A CA 1
ATOM 1018 C C . LYS A 1 127 ? 13.398 11.280 -6.856 1.00 95.31 127 LYS A C 1
ATOM 1020 O O . LYS A 1 127 ? 14.376 10.640 -7.240 1.00 95.31 127 LYS A O 1
ATOM 1025 N N . SER A 1 128 ? 13.335 11.790 -5.622 1.00 95.00 128 SER A N 1
ATOM 1026 C CA . SER A 1 128 ? 14.384 11.528 -4.628 1.00 95.00 128 SER A CA 1
ATOM 1027 C C . SER A 1 128 ? 14.508 10.028 -4.342 1.00 95.00 128 SER A C 1
ATOM 1029 O O . SER A 1 128 ? 13.541 9.281 -4.491 1.00 95.00 128 SER A O 1
ATOM 1031 N N . TYR A 1 129 ? 15.683 9.587 -3.887 1.00 94.25 129 TYR A N 1
ATOM 1032 C CA . TYR A 1 129 ? 15.930 8.175 -3.577 1.00 94.25 129 TYR A CA 1
ATOM 1033 C C . TYR A 1 129 ? 14.915 7.593 -2.579 1.00 94.25 129 TYR A C 1
ATOM 1035 O O . TYR A 1 129 ? 14.405 6.495 -2.775 1.00 94.25 129 TYR A O 1
ATOM 1043 N N . GLU A 1 130 ? 14.588 8.332 -1.518 1.00 93.56 130 GLU A N 1
ATOM 1044 C CA . GLU A 1 130 ? 13.619 7.891 -0.507 1.00 93.56 130 GLU A CA 1
ATOM 1045 C C . GLU A 1 130 ? 12.204 7.745 -1.089 1.00 93.56 130 GLU A C 1
ATOM 1047 O O . GLU A 1 130 ? 11.513 6.760 -0.820 1.00 93.56 130 GLU A O 1
ATOM 1052 N N . VAL A 1 131 ? 11.778 8.700 -1.924 1.00 95.19 131 VAL A N 1
ATOM 1053 C CA . VAL A 1 131 ? 10.462 8.657 -2.574 1.00 95.19 131 VAL A CA 1
ATOM 1054 C C . VAL A 1 131 ? 10.396 7.511 -3.579 1.00 95.19 131 VAL A C 1
ATOM 1056 O O . VAL A 1 131 ? 9.438 6.738 -3.566 1.00 95.19 131 VAL A O 1
ATOM 1059 N N . SER A 1 132 ? 11.405 7.392 -4.444 1.00 96.38 132 SER A N 1
ATOM 1060 C CA . SER A 1 132 ? 11.411 6.393 -5.507 1.00 96.38 132 SER A CA 1
ATOM 1061 C C . SER A 1 132 ? 11.465 4.979 -4.942 1.00 96.38 132 SER A C 1
ATOM 1063 O O . SER A 1 132 ? 10.633 4.164 -5.326 1.00 96.38 132 SER A O 1
ATOM 1065 N N . THR A 1 133 ? 12.351 4.692 -3.984 1.00 94.44 133 THR A N 1
ATOM 1066 C CA . THR A 1 133 ? 12.411 3.366 -3.342 1.00 94.44 133 THR A CA 1
ATOM 1067 C C . THR A 1 133 ? 11.123 3.023 -2.601 1.00 94.44 133 THR A C 1
ATOM 1069 O O . THR A 1 133 ? 10.619 1.915 -2.761 1.00 94.44 133 THR A O 1
ATOM 1072 N N . SER A 1 134 ? 10.504 3.982 -1.899 1.00 93.94 134 SER A N 1
ATOM 1073 C CA . SER A 1 134 ? 9.192 3.766 -1.271 1.00 93.94 134 SER A CA 1
ATOM 1074 C C . SER A 1 134 ? 8.124 3.364 -2.292 1.00 93.94 134 SER A C 1
ATOM 1076 O O . SER A 1 134 ? 7.338 2.461 -2.029 1.00 93.94 134 SER A O 1
ATOM 1078 N N . ILE A 1 135 ? 8.085 4.007 -3.462 1.00 97.19 135 ILE A N 1
ATOM 1079 C CA . ILE A 1 135 ? 7.136 3.664 -4.530 1.00 97.19 135 ILE A CA 1
ATOM 1080 C C . ILE A 1 135 ? 7.475 2.293 -5.131 1.00 97.19 135 ILE A C 1
ATOM 1082 O O . ILE A 1 135 ? 6.605 1.430 -5.215 1.00 97.19 135 ILE A O 1
ATOM 1086 N N . ILE A 1 136 ? 8.731 2.080 -5.526 1.00 97.56 136 ILE A N 1
ATOM 1087 C CA . ILE A 1 136 ? 9.186 0.877 -6.234 1.00 97.56 136 ILE A CA 1
ATOM 1088 C C . ILE A 1 136 ? 8.998 -0.373 -5.378 1.00 97.56 136 ILE A C 1
ATOM 1090 O O . ILE A 1 136 ? 8.400 -1.342 -5.848 1.00 97.56 136 ILE A O 1
ATOM 1094 N N . ASP A 1 137 ? 9.474 -0.348 -4.135 1.00 96.75 137 ASP A N 1
ATOM 1095 C CA . ASP A 1 137 ? 9.477 -1.527 -3.270 1.00 96.75 137 ASP A CA 1
ATOM 1096 C C . ASP A 1 137 ? 8.076 -1.832 -2.750 1.00 96.75 137 ASP A C 1
ATOM 1098 O O . ASP A 1 137 ? 7.656 -2.990 -2.701 1.00 96.75 137 ASP A O 1
ATOM 1102 N N . LEU A 1 138 ? 7.327 -0.794 -2.371 1.00 96.69 138 LEU A N 1
ATOM 1103 C CA . LEU A 1 138 ? 6.057 -0.994 -1.691 1.00 96.69 138 LEU A CA 1
ATOM 1104 C C . LEU A 1 138 ? 4.878 -1.129 -2.656 1.00 96.69 138 LEU A C 1
ATOM 1106 O O . LEU A 1 138 ? 3.912 -1.785 -2.285 1.00 96.69 138 LEU A O 1
ATOM 1110 N N . LEU A 1 139 ? 4.914 -0.567 -3.872 1.00 97.38 139 LEU A N 1
ATOM 1111 C CA . LEU A 1 139 ? 3.856 -0.789 -4.876 1.00 97.38 139 LEU A CA 1
ATOM 1112 C C . LEU A 1 139 ? 4.099 -2.002 -5.780 1.00 97.38 139 LEU A C 1
ATOM 1114 O O . LEU A 1 139 ? 3.214 -2.329 -6.574 1.00 97.38 139 LEU A O 1
ATOM 1118 N N . TYR A 1 140 ? 5.233 -2.703 -5.651 1.00 97.75 140 TYR A N 1
ATOM 1119 C CA . TYR A 1 140 ? 5.421 -3.968 -6.361 1.00 97.75 140 TYR A CA 1
ATOM 1120 C C . TYR A 1 140 ? 4.247 -4.921 -6.052 1.00 97.75 140 TYR A C 1
ATOM 1122 O O . TYR A 1 140 ? 3.879 -5.067 -4.879 1.00 97.75 140 TYR A O 1
ATOM 1130 N N . PRO A 1 141 ? 3.654 -5.600 -7.057 1.00 96.56 141 PRO A N 1
ATOM 1131 C CA . PRO A 1 141 ? 2.436 -6.409 -6.911 1.00 96.56 141 PRO A CA 1
ATOM 1132 C C . PRO A 1 141 ? 2.671 -7.752 -6.186 1.00 96.56 141 PRO A C 1
ATOM 1134 O O . PRO A 1 141 ? 2.288 -8.824 -6.654 1.00 96.56 141 PRO A O 1
ATOM 1137 N N . SER A 1 142 ? 3.270 -7.703 -4.997 1.00 94.00 142 SER A N 1
ATOM 1138 C CA . SER A 1 142 ? 3.705 -8.844 -4.183 1.00 94.00 142 SER A CA 1
ATOM 1139 C C . SER A 1 142 ? 2.573 -9.790 -3.772 1.00 94.00 142 SER A C 1
ATOM 1141 O O . SER A 1 142 ? 2.803 -10.987 -3.607 1.00 94.00 142 SER A O 1
ATOM 1143 N N . TYR A 1 143 ? 1.337 -9.293 -3.647 1.00 93.81 143 TYR A N 1
ATOM 1144 C CA . TYR A 1 143 ? 0.167 -10.119 -3.321 1.00 93.81 143 TYR A CA 1
ATOM 1145 C C . TYR A 1 143 ? -0.466 -10.815 -4.537 1.00 93.81 143 TYR A C 1
ATOM 1147 O O . TYR A 1 143 ? -1.244 -11.761 -4.362 1.00 93.81 143 TYR A O 1
ATOM 1155 N N . LEU A 1 144 ? -0.120 -10.403 -5.762 1.00 95.56 144 LEU A N 1
ATOM 1156 C CA . LEU A 1 144 ? -0.535 -11.056 -7.005 1.00 95.56 144 LEU A CA 1
ATOM 1157 C C . LEU A 1 144 ? 0.472 -12.144 -7.382 1.00 95.56 144 LEU A C 1
ATOM 1159 O O . LEU A 1 144 ? 1.189 -12.057 -8.376 1.00 95.56 144 LEU A O 1
ATOM 1163 N N . ILE A 1 145 ? 0.526 -13.190 -6.559 1.00 95.19 145 ILE A N 1
ATOM 1164 C CA . ILE A 1 145 ? 1.437 -14.320 -6.754 1.00 95.19 145 ILE A CA 1
ATOM 1165 C C . ILE A 1 145 ? 0.914 -15.193 -7.903 1.00 95.19 145 ILE A C 1
ATOM 1167 O O . ILE A 1 145 ? 0.055 -16.055 -7.6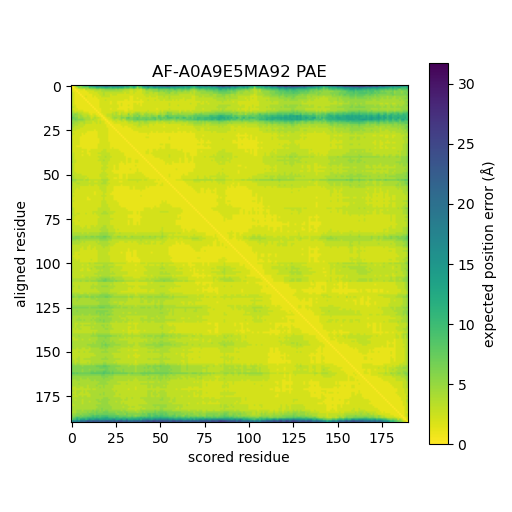98 1.00 95.19 145 ILE A O 1
ATOM 1171 N N . SER A 1 146 ? 1.412 -14.935 -9.113 1.00 95.12 146 SER A N 1
ATOM 1172 C CA . SER A 1 146 ? 1.048 -15.639 -10.345 1.00 95.12 146 SER A CA 1
ATOM 1173 C C . SER A 1 146 ? 2.235 -15.719 -11.311 1.00 95.12 146 SER A C 1
ATOM 1175 O O . SER A 1 146 ? 3.163 -14.908 -11.247 1.00 95.12 146 SER A O 1
ATOM 1177 N N . THR A 1 147 ? 2.190 -16.674 -12.241 1.00 95.88 147 THR A N 1
ATOM 1178 C CA . THR A 1 147 ? 3.158 -16.760 -13.346 1.00 95.88 147 THR A CA 1
ATOM 1179 C C . THR A 1 147 ? 3.074 -15.553 -14.281 1.00 95.88 147 THR A C 1
ATOM 1181 O O . THR A 1 147 ? 4.085 -15.164 -14.855 1.00 95.88 147 THR A O 1
ATOM 1184 N N . GLN A 1 148 ? 1.904 -14.917 -14.400 1.00 96.38 148 GLN A N 1
ATOM 1185 C CA . GLN A 1 148 ? 1.719 -13.705 -15.199 1.00 96.38 148 GLN A CA 1
ATOM 1186 C C . GLN A 1 148 ? 2.474 -12.512 -14.600 1.00 96.38 148 GLN A C 1
ATOM 1188 O O . GLN A 1 148 ? 3.170 -11.806 -15.326 1.00 96.38 148 GLN A O 1
ATOM 1193 N N . THR A 1 149 ? 2.384 -12.308 -13.283 1.00 97.31 149 THR A N 1
ATOM 1194 C CA . THR A 1 149 ? 3.142 -11.257 -12.588 1.00 97.31 149 THR A CA 1
ATOM 1195 C C . THR A 1 149 ? 4.642 -11.481 -12.759 1.00 97.31 149 THR A C 1
ATOM 1197 O O . THR A 1 149 ? 5.359 -10.544 -13.090 1.00 97.31 149 THR A O 1
ATOM 1200 N N . LEU A 1 150 ? 5.105 -12.731 -12.621 1.00 98.06 150 LEU A N 1
ATOM 1201 C CA . LEU A 1 150 ? 6.512 -13.084 -12.824 1.00 98.06 150 LEU A CA 1
ATOM 1202 C C . LEU A 1 150 ? 6.972 -12.779 -14.256 1.00 98.06 150 LEU A C 1
ATOM 1204 O O . LEU A 1 150 ? 8.012 -12.155 -14.442 1.00 98.06 150 LEU A O 1
ATOM 1208 N N . ALA A 1 151 ? 6.167 -13.146 -15.257 1.00 98.25 151 ALA A N 1
ATOM 1209 C CA . ALA A 1 151 ? 6.465 -12.859 -16.656 1.00 98.25 151 ALA A CA 1
ATOM 1210 C C . ALA A 1 151 ? 6.557 -11.351 -16.939 1.00 98.25 151 ALA A C 1
ATOM 1212 O O . ALA A 1 151 ? 7.421 -10.934 -17.707 1.00 98.25 151 ALA A O 1
ATOM 1213 N N . LYS A 1 152 ? 5.717 -10.522 -16.303 1.00 98.25 152 LYS A N 1
ATOM 1214 C CA . LYS A 1 152 ? 5.805 -9.055 -16.413 1.00 98.25 152 LYS A CA 1
ATOM 1215 C C . LYS A 1 152 ? 7.073 -8.508 -15.755 1.00 98.25 152 LYS A C 1
ATOM 1217 O O . LYS A 1 152 ? 7.753 -7.682 -16.360 1.00 98.25 152 LYS A O 1
ATOM 1222 N N . THR A 1 153 ? 7.451 -9.027 -14.584 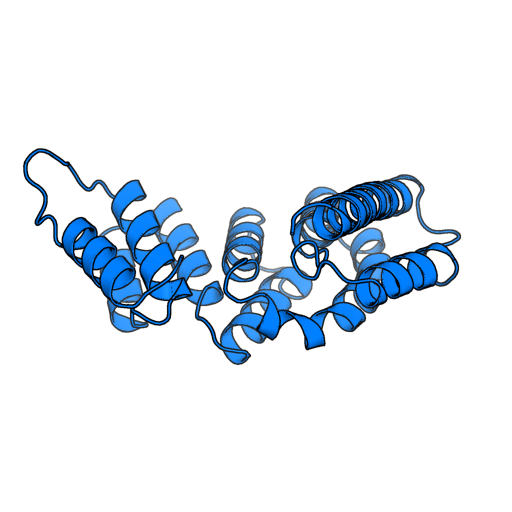1.00 98.50 153 THR A N 1
ATOM 1223 C CA . THR A 1 153 ? 8.729 -8.690 -13.936 1.00 98.50 153 THR A CA 1
ATOM 1224 C C . THR A 1 153 ? 9.920 -9.031 -14.835 1.00 98.50 153 THR A C 1
ATOM 1226 O O . THR A 1 153 ? 10.817 -8.208 -15.019 1.00 98.50 153 THR A O 1
ATOM 1229 N N . ASP A 1 154 ? 9.912 -10.214 -15.453 1.00 98.56 154 ASP A N 1
ATOM 1230 C CA . ASP A 1 154 ? 10.953 -10.645 -16.391 1.00 98.56 154 ASP A CA 1
ATOM 1231 C C . ASP A 1 154 ? 10.984 -9.814 -17.672 1.00 98.56 154 ASP A C 1
ATOM 1233 O O . ASP A 1 154 ? 12.063 -9.444 -18.143 1.00 98.56 154 ASP A O 1
ATOM 1237 N N . ALA A 1 155 ? 9.820 -9.494 -18.236 1.00 98.50 155 ALA A N 1
ATOM 1238 C CA . ALA A 1 155 ? 9.719 -8.637 -19.409 1.00 98.50 155 ALA A CA 1
ATOM 1239 C C . ALA A 1 155 ? 10.302 -7.250 -19.121 1.00 98.50 155 ALA A C 1
ATOM 1241 O O . ALA A 1 155 ? 11.089 -6.738 -19.918 1.00 98.50 155 ALA A O 1
ATOM 1242 N N . TRP A 1 156 ? 9.997 -6.676 -17.955 1.00 98.62 156 TRP A N 1
ATOM 1243 C CA . TRP A 1 156 ? 10.560 -5.393 -17.557 1.00 98.62 156 TRP A CA 1
ATOM 1244 C C . TRP A 1 156 ? 12.082 -5.467 -17.375 1.00 98.62 156 TRP A C 1
ATOM 1246 O O . TRP A 1 156 ? 12.808 -4.654 -17.947 1.00 98.62 156 TRP A O 1
ATOM 1256 N N . LEU A 1 157 ? 12.590 -6.479 -16.658 1.00 98.50 157 LEU A N 1
ATOM 1257 C CA . LEU A 1 157 ? 14.028 -6.674 -16.427 1.00 98.50 157 LEU A CA 1
ATOM 1258 C C . LEU A 1 157 ? 14.830 -6.902 -17.718 1.00 98.50 157 LEU A C 1
ATOM 1260 O O . LEU A 1 157 ? 16.013 -6.563 -17.755 1.00 98.50 157 LEU A O 1
ATOM 1264 N N . ASN A 1 158 ? 14.235 -7.494 -18.754 1.00 98.25 158 ASN A N 1
ATOM 1265 C CA . ASN A 1 158 ? 14.906 -7.755 -20.033 1.00 98.25 158 ASN A CA 1
ATOM 1266 C C . ASN A 1 158 ? 14.652 -6.672 -21.095 1.00 98.25 158 ASN A C 1
ATOM 1268 O O . ASN A 1 158 ? 15.371 -6.624 -22.093 1.00 98.25 158 ASN A O 1
ATOM 1272 N N . GLY A 1 159 ? 13.650 -5.819 -20.882 1.00 97.75 159 GLY A N 1
ATOM 1273 C CA . GLY A 1 159 ? 13.286 -4.703 -21.747 1.00 97.75 159 GLY A CA 1
ATOM 1274 C C . GLY A 1 159 ? 13.657 -3.356 -21.114 1.00 97.75 159 GLY A C 1
ATOM 1275 O O . GLY A 1 159 ? 14.851 -3.082 -20.979 1.00 97.75 159 GLY A O 1
ATOM 1276 N N . PRO A 1 160 ? 12.681 -2.513 -20.711 1.00 96.56 160 PRO A N 1
ATOM 1277 C CA . PRO A 1 160 ? 12.945 -1.159 -20.205 1.00 96.56 160 PRO A CA 1
ATOM 1278 C C . PRO A 1 160 ? 13.957 -1.083 -19.051 1.00 96.56 160 PRO A C 1
ATOM 1280 O O . PRO A 1 160 ? 14.717 -0.126 -18.945 1.00 96.56 160 PRO A O 1
ATOM 1283 N N . GLY A 1 161 ? 13.988 -2.100 -18.188 1.00 97.38 161 GLY A N 1
ATOM 1284 C CA . GLY A 1 161 ? 14.869 -2.179 -17.027 1.00 97.38 161 GLY A CA 1
ATOM 1285 C C . GLY A 1 161 ? 16.251 -2.781 -17.290 1.00 97.38 161 GLY A C 1
ATOM 1286 O O . GLY A 1 161 ? 17.051 -2.864 -16.349 1.00 97.38 161 GLY A O 1
ATOM 1287 N N . LYS A 1 162 ? 16.548 -3.228 -18.520 1.00 97.25 162 LYS A N 1
ATOM 1288 C CA . LYS A 1 162 ? 17.786 -3.951 -18.864 1.00 97.25 162 LYS A CA 1
ATOM 1289 C C . LYS A 1 162 ? 19.039 -3.169 -18.481 1.00 97.25 162 LYS A C 1
ATOM 1291 O O . LYS A 1 162 ? 19.879 -3.694 -17.755 1.00 97.25 162 LYS A O 1
ATOM 1296 N N . ASP A 1 163 ? 19.089 -1.912 -18.907 1.00 96.56 163 ASP A N 1
ATOM 1297 C CA . ASP A 1 163 ? 20.226 -1.004 -18.720 1.00 96.56 163 ASP A CA 1
ATOM 1298 C C . ASP A 1 163 ? 19.923 0.080 -17.666 1.00 96.56 163 ASP A C 1
ATOM 1300 O O . ASP A 1 163 ? 20.537 1.145 -17.638 1.00 96.56 163 ASP A O 1
ATOM 1304 N N . SER A 1 164 ? 18.939 -0.181 -16.797 1.00 97.12 164 SER A N 1
ATOM 1305 C CA . SER A 1 164 ? 18.572 0.722 -15.707 1.00 97.12 164 SER A CA 1
ATOM 1306 C C . SER A 1 164 ? 19.646 0.776 -14.614 1.00 97.12 164 SER A C 1
ATOM 1308 O O . SER A 1 164 ? 20.537 -0.073 -14.541 1.00 97.12 164 SER A O 1
ATOM 1310 N N . HIS A 1 165 ? 19.559 1.780 -13.735 1.00 98.00 165 HIS A N 1
ATOM 1311 C CA . HIS A 1 165 ? 20.525 1.956 -12.651 1.00 98.00 165 HIS A CA 1
ATOM 1312 C C . HIS A 1 165 ? 20.674 0.667 -11.807 1.00 98.00 165 HIS A C 1
ATOM 1314 O O . HIS A 1 165 ? 19.655 0.079 -11.426 1.00 98.00 165 HIS A O 1
ATOM 1320 N N . PRO A 1 166 ? 21.900 0.238 -11.434 1.00 97.94 166 PRO A N 1
ATOM 1321 C CA . PRO A 1 166 ? 22.119 -1.039 -10.744 1.00 97.94 166 PRO A CA 1
ATOM 1322 C C . PRO A 1 166 ? 21.287 -1.221 -9.471 1.00 97.94 166 PRO A C 1
ATOM 1324 O O . PRO A 1 166 ? 20.765 -2.305 -9.223 1.00 97.94 166 PRO A O 1
ATOM 1327 N N . THR A 1 167 ? 21.116 -0.153 -8.684 1.00 97.31 167 THR A N 1
ATOM 1328 C CA . THR A 1 167 ? 20.258 -0.175 -7.489 1.00 97.31 167 THR A CA 1
ATOM 1329 C C . THR A 1 167 ? 18.800 -0.462 -7.837 1.00 97.31 167 THR A C 1
ATOM 1331 O O . THR A 1 167 ? 18.232 -1.381 -7.257 1.00 97.31 167 THR A O 1
ATOM 1334 N N . LEU A 1 168 ? 18.211 0.243 -8.813 1.00 98.12 168 LEU A N 1
ATOM 1335 C CA . LEU A 1 168 ? 16.838 -0.008 -9.271 1.00 98.12 168 LEU A CA 1
ATOM 1336 C C . LEU A 1 168 ? 16.673 -1.458 -9.736 1.00 98.12 168 LEU A C 1
ATOM 1338 O O . LEU A 1 168 ? 15.757 -2.157 -9.307 1.00 98.12 168 LEU A O 1
ATOM 1342 N N . ARG A 1 169 ? 17.597 -1.931 -10.577 1.00 98.19 169 ARG A N 1
ATOM 1343 C CA . ARG A 1 169 ? 17.572 -3.309 -11.070 1.00 98.19 169 ARG A CA 1
ATOM 1344 C C . ARG A 1 169 ? 17.624 -4.325 -9.925 1.00 98.19 169 ARG A C 1
ATOM 1346 O O . ARG A 1 169 ? 16.904 -5.320 -9.973 1.00 98.19 169 ARG A O 1
ATOM 1353 N N . ARG A 1 170 ? 18.436 -4.070 -8.892 1.00 98.25 170 ARG A N 1
ATOM 1354 C CA . ARG A 1 170 ? 18.525 -4.914 -7.691 1.00 98.25 170 ARG A CA 1
ATOM 1355 C C . ARG A 1 170 ? 17.187 -4.999 -6.948 1.00 98.25 170 ARG A C 1
ATOM 1357 O O . ARG A 1 170 ? 16.777 -6.112 -6.642 1.00 98.25 170 ARG A O 1
ATOM 1364 N N . HIS A 1 171 ? 16.488 -3.881 -6.736 1.00 98.06 171 HIS A N 1
ATOM 1365 C CA . HIS A 1 171 ? 15.162 -3.876 -6.094 1.00 98.06 171 HIS A CA 1
ATOM 1366 C C . HIS A 1 171 ? 14.167 -4.801 -6.818 1.00 98.06 171 HIS A C 1
ATOM 1368 O O . HIS A 1 171 ? 13.520 -5.647 -6.200 1.00 98.06 171 HIS A O 1
ATOM 1374 N N . ILE A 1 172 ? 14.108 -4.722 -8.152 1.00 98.44 172 ILE A N 1
ATOM 1375 C CA . ILE A 1 172 ? 13.201 -5.566 -8.945 1.00 98.44 172 ILE A CA 1
ATOM 1376 C C . ILE A 1 172 ? 13.632 -7.044 -8.942 1.00 98.44 172 ILE A C 1
ATOM 1378 O O . ILE A 1 172 ? 12.780 -7.932 -8.918 1.00 98.44 172 ILE A O 1
ATOM 1382 N N . LEU A 1 173 ? 14.937 -7.337 -8.917 1.00 98.50 173 LEU A N 1
ATOM 1383 C CA . LEU A 1 173 ? 15.447 -8.709 -8.782 1.00 98.50 173 LEU A CA 1
ATOM 1384 C C . LEU A 1 173 ? 15.111 -9.331 -7.415 1.00 98.50 173 LEU A C 1
ATOM 1386 O O . LEU A 1 173 ? 14.724 -10.496 -7.358 1.00 98.50 173 LEU A O 1
ATOM 1390 N N . GLU A 1 174 ? 15.211 -8.571 -6.324 1.00 98.38 174 GLU A N 1
ATOM 1391 C CA . GLU A 1 174 ? 14.837 -9.025 -4.973 1.00 98.38 174 GLU A CA 1
ATOM 1392 C C . GLU A 1 174 ? 13.320 -9.280 -4.863 1.00 98.38 174 GLU A C 1
ATOM 1394 O O . GLU A 1 174 ? 12.876 -10.288 -4.296 1.00 98.38 174 GLU A O 1
ATOM 1399 N N . ALA A 1 175 ? 12.510 -8.410 -5.477 1.00 97.94 175 ALA A N 1
ATOM 1400 C CA . ALA A 1 175 ? 11.065 -8.591 -5.581 1.00 97.94 175 ALA A CA 1
ATOM 1401 C C . ALA A 1 175 ? 10.690 -9.826 -6.428 1.00 97.94 175 ALA A C 1
ATOM 1403 O O . ALA A 1 175 ? 9.777 -10.581 -6.068 1.00 97.94 175 ALA A O 1
ATOM 1404 N N . LYS A 1 176 ? 11.432 -10.076 -7.518 1.00 98.25 176 LYS A N 1
ATOM 1405 C CA . LYS A 1 176 ? 11.313 -11.287 -8.339 1.00 98.25 176 LYS A CA 1
ATOM 1406 C C . LYS A 1 176 ? 11.606 -12.550 -7.527 1.00 98.25 176 LYS A C 1
ATOM 1408 O O . LYS A 1 176 ? 10.773 -13.454 -7.527 1.00 98.25 176 LYS A O 1
ATOM 1413 N N . ASP A 1 177 ? 12.733 -12.612 -6.815 1.00 98.38 177 ASP A N 1
ATOM 1414 C CA . ASP A 1 177 ? 13.104 -13.785 -6.001 1.00 98.38 177 ASP A CA 1
ATOM 1415 C C . ASP A 1 177 ? 12.017 -14.122 -4.966 1.00 98.38 177 ASP A C 1
ATOM 1417 O O . ASP A 1 177 ? 11.586 -15.273 -4.826 1.00 98.38 177 ASP A O 1
ATOM 1421 N N . SER A 1 178 ? 11.481 -13.092 -4.304 1.00 97.56 178 SER A N 1
ATOM 1422 C CA . SER A 1 178 ? 10.374 -13.250 -3.359 1.00 97.56 178 SER A CA 1
ATOM 1423 C C . SER A 1 178 ? 9.119 -13.837 -4.014 1.00 97.56 178 SER A C 1
ATOM 1425 O O . SER A 1 178 ? 8.487 -14.729 -3.439 1.00 97.56 178 SER A O 1
ATOM 1427 N N . LEU A 1 179 ? 8.775 -13.384 -5.224 1.00 97.44 179 LEU A N 1
ATOM 1428 C CA . LEU A 1 179 ? 7.638 -13.893 -5.991 1.00 97.44 179 LEU A CA 1
ATOM 1429 C C . LEU A 1 179 ? 7.845 -15.348 -6.442 1.00 97.44 179 LEU A C 1
ATOM 1431 O O . LEU A 1 179 ? 6.943 -16.173 -6.286 1.00 97.44 179 LEU A O 1
ATOM 1435 N N . GLU A 1 180 ? 9.028 -15.692 -6.951 1.00 97.94 180 GLU A N 1
ATOM 1436 C CA . GLU A 1 180 ? 9.356 -17.067 -7.343 1.00 97.94 180 GLU A CA 1
ATOM 1437 C C . GLU A 1 180 ? 9.293 -18.023 -6.150 1.00 97.94 180 GLU A C 1
ATOM 1439 O O . GLU A 1 180 ? 8.739 -19.122 -6.249 1.00 97.94 180 GLU A O 1
ATOM 1444 N N . ARG A 1 181 ? 9.815 -17.600 -4.993 1.00 97.38 181 ARG A N 1
ATOM 1445 C CA . ARG A 1 181 ? 9.709 -18.368 -3.750 1.00 97.38 181 ARG A CA 1
ATOM 1446 C C . ARG A 1 181 ? 8.251 -18.586 -3.355 1.00 97.38 181 ARG A C 1
ATOM 1448 O O . ARG A 1 181 ? 7.886 -19.714 -3.032 1.00 97.38 181 ARG A O 1
ATOM 1455 N N . ALA A 1 182 ? 7.416 -17.550 -3.420 1.00 95.94 182 ALA A N 1
ATOM 1456 C CA . ALA A 1 182 ? 5.994 -17.667 -3.110 1.00 95.94 182 ALA A CA 1
ATOM 1457 C C . ALA A 1 182 ? 5.264 -18.638 -4.059 1.00 95.94 182 ALA A C 1
ATOM 1459 O O . ALA A 1 182 ? 4.431 -19.426 -3.608 1.00 95.94 182 ALA A O 1
ATOM 1460 N N . LEU A 1 183 ? 5.608 -18.637 -5.353 1.00 96.31 183 LEU A N 1
ATOM 1461 C CA . LEU A 1 183 ? 5.079 -19.594 -6.334 1.00 96.31 183 LEU A CA 1
ATOM 1462 C C . LEU A 1 183 ? 5.497 -21.037 -6.018 1.00 96.31 183 LEU A C 1
ATOM 1464 O O . LEU A 1 183 ? 4.646 -21.927 -6.030 1.00 96.31 183 LEU A O 1
ATOM 1468 N N . ARG A 1 184 ? 6.776 -21.270 -5.685 1.00 96.75 184 ARG A N 1
ATOM 1469 C CA . ARG A 1 184 ? 7.278 -22.602 -5.297 1.00 96.75 184 ARG A CA 1
ATOM 1470 C C . ARG A 1 184 ? 6.558 -23.147 -4.064 1.00 96.75 184 ARG A C 1
ATOM 1472 O O . ARG A 1 184 ? 6.170 -24.309 -4.062 1.00 96.75 184 ARG A O 1
ATOM 1479 N N . VAL A 1 185 ? 6.349 -22.311 -3.044 1.00 95.50 185 VAL A N 1
ATOM 1480 C CA . VAL A 1 185 ? 5.649 -22.715 -1.812 1.00 95.50 185 VAL A CA 1
ATOM 1481 C C . VAL A 1 185 ? 4.188 -23.067 -2.101 1.00 95.50 185 VAL A C 1
ATOM 1483 O O . VAL A 1 185 ? 3.746 -24.145 -1.715 1.00 95.50 185 VAL A O 1
ATOM 1486 N N . ARG A 1 186 ? 3.457 -22.230 -2.853 1.00 91.94 186 ARG A N 1
ATOM 1487 C CA . ARG A 1 186 ? 2.050 -22.501 -3.219 1.00 91.94 186 ARG A CA 1
ATOM 1488 C C . ARG A 1 186 ? 1.850 -23.789 -4.016 1.00 91.94 186 ARG A C 1
ATOM 1490 O O . ARG A 1 186 ? 0.784 -24.382 -3.943 1.00 91.94 186 ARG A O 1
ATOM 1497 N N . ALA A 1 187 ? 2.840 -24.211 -4.799 1.00 91.75 187 ALA A N 1
ATOM 1498 C CA . ALA A 1 187 ? 2.749 -25.461 -5.551 1.00 91.75 187 ALA A CA 1
ATOM 1499 C C . ALA A 1 187 ? 2.784 -26.710 -4.647 1.00 91.75 187 ALA A C 1
ATOM 1501 O O . ALA A 1 187 ? 2.335 -27.779 -5.066 1.00 91.75 187 ALA A O 1
ATOM 1502 N N . ILE A 1 188 ? 3.323 -26.576 -3.430 1.00 94.12 188 ILE A N 1
ATOM 1503 C CA . ILE A 1 188 ? 3.506 -27.661 -2.457 1.00 94.12 188 ILE A CA 1
ATOM 1504 C C . ILE A 1 188 ? 2.440 -27.596 -1.346 1.00 94.12 188 ILE A C 1
ATOM 1506 O O . ILE A 1 188 ? 2.018 -28.642 -0.860 1.00 94.12 188 ILE A O 1
ATOM 1510 N N . ASP A 1 189 ? 1.993 -26.392 -0.976 1.00 85.31 189 ASP A N 1
ATOM 1511 C CA . ASP A 1 189 ? 0.960 -26.122 0.037 1.00 85.31 189 ASP A CA 1
ATOM 1512 C C . ASP A 1 189 ? -0.455 -26.391 -0.524 1.00 85.31 189 ASP A C 1
ATOM 1514 O O . ASP A 1 189 ? -1.104 -25.493 -1.068 1.00 85.31 189 ASP A O 1
ATOM 1518 N N . LYS A 1 190 ? -0.883 -27.661 -0.471 1.00 57.25 190 LYS A N 1
ATOM 1519 C CA . LYS A 1 190 ? -2.214 -28.143 -0.884 1.00 57.25 190 LYS A CA 1
ATOM 1520 C C . LYS A 1 190 ? -3.130 -28.401 0.303 1.00 57.25 190 LYS A C 1
ATOM 1522 O O . LYS A 1 190 ? -2.670 -29.075 1.249 1.00 57.25 190 LYS A O 1
#

Nearest PDB structures (foldseek):
  7v9p-assembly2_B  TM=9.630E-01  e=2.695E-11  Saccharopolyspora erythraea NRRL 2338
  7v9p-assembly1_A  TM=9.631E-01  e=1.114E-10  Saccharopolyspora erythraea NRRL 2338
  7v9q-assembly1_A  TM=9.635E-01  e=2.116E-10  Saccharopolyspora erythraea NRRL 2338
  7v9o-assembly1_A  TM=9.620E-01  e=3.052E-10  Saccharopolyspora erythraea NRRL 2338
  8t41-assembly1_A  TM=9.440E-01  e=1.383E-09  Mycobacterium tuberculosis

Secondary structure (DSSP, 8-state):
---HHHHHHHHHHHTT-STT----HHHHHHHHHHHHHTT-S-HHHHHHHHHH--SHHHHHHHHHHHHTSSSHHHHHHHHHHHHH--SS-HHHHHHHHHHH--GGGGGGGGGGHHHHHHHHHHHHHHS-HHHHHHHHHHHS-TT--SHHHHHHHHHHHHTTTTTS-HHHHHHHHHHHHHHHHHHHHHHH--